Protein AF-A0A916GVU9-F1 (afdb_monomer)

Sequence (182 aa):
MFVPAIALGLLVVFGIGCALTFGVVSKIESKLEQKKRKLGLIPSVDQTSLDVTTISIAGGTVAVVLVLILLFAVPRGSGVFIWYILIGIGILLGIFSWFPFDSGNSPTETKSTQTTTAPSLSAPVQSKQTSREQLYQHLLTLTKHDKDLAERLIEYERKRKPNASEEELIKNAIERWELDNR

Secondary structure (DSSP, 8-state):
--HHHHHHHHHHHHHHHHHHHHHHHHHHHHHHHHHHHHS-----S--HHHHHHHHHHHHHHHHHHHHHHHHHHS---TTHHHHHHHHHHHHHHHHHTTS--------------------------HHHHHHHHHHHHHHHHHTTT-HHHHHHHHHHHHHH-TTS-HHHHHHHHHHHHHHHT-

Structure (mmCIF, N/CA/C/O backbone):
data_AF-A0A916GVU9-F1
#
_entry.id   AF-A0A916GVU9-F1
#
loop_
_atom_site.group_PDB
_atom_site.id
_atom_site.type_symbol
_atom_site.label_atom_id
_atom_site.label_alt_id
_atom_site.label_comp_id
_atom_site.label_asym_id
_atom_site.label_entity_id
_atom_site.label_seq_id
_atom_site.pdbx_PDB_ins_code
_atom_site.Cartn_x
_atom_site.Cartn_y
_atom_site.Cartn_z
_atom_site.occupancy
_atom_site.B_iso_or_equiv
_atom_site.auth_seq_id
_atom_site.auth_comp_id
_atom_site.auth_asym_id
_atom_site.auth_atom_id
_atom_site.pdbx_PDB_model_num
ATOM 1 N N . MET A 1 1 ? 27.360 -2.361 -37.134 1.00 53.84 1 MET A N 1
ATOM 2 C CA . MET A 1 1 ? 28.323 -1.843 -36.132 1.00 53.84 1 MET A CA 1
ATOM 3 C C . MET A 1 1 ? 27.780 -0.648 -35.318 1.00 53.84 1 MET A C 1
ATOM 5 O O . MET A 1 1 ? 28.566 0.129 -34.804 1.00 53.84 1 MET A O 1
ATOM 9 N N . PHE A 1 2 ? 26.457 -0.503 -35.126 1.00 54.12 2 PHE A N 1
ATOM 10 C CA . PHE A 1 2 ? 25.859 0.651 -34.412 1.00 54.12 2 PHE A CA 1
ATOM 11 C C . PHE A 1 2 ? 25.634 0.437 -32.903 1.00 54.12 2 PHE A C 1
ATOM 13 O O . PHE A 1 2 ? 25.361 1.384 -32.173 1.00 54.12 2 PHE A O 1
ATOM 20 N N . VAL A 1 3 ? 25.786 -0.800 -32.425 1.00 57.34 3 VAL A N 1
ATOM 21 C CA . VAL A 1 3 ? 25.544 -1.193 -31.028 1.00 57.34 3 VAL A CA 1
ATOM 22 C C . VAL A 1 3 ? 26.406 -0.430 -29.996 1.00 57.34 3 VAL A C 1
ATOM 24 O O . VAL A 1 3 ? 25.840 0.008 -28.995 1.00 57.34 3 VAL A O 1
ATOM 27 N N . PRO A 1 4 ? 27.720 -0.183 -30.201 1.00 69.75 4 PRO A N 1
ATOM 28 C CA . PRO A 1 4 ? 28.531 0.481 -29.172 1.00 69.75 4 PRO A CA 1
ATOM 29 C C . PRO A 1 4 ? 28.222 1.978 -29.013 1.00 69.75 4 PRO A C 1
ATOM 31 O O . PRO A 1 4 ? 28.313 2.510 -27.910 1.00 69.75 4 PRO A O 1
ATOM 34 N N . ALA A 1 5 ? 27.799 2.659 -30.084 1.00 66.94 5 ALA A N 1
ATOM 35 C CA . ALA A 1 5 ? 27.463 4.083 -30.029 1.00 66.94 5 ALA A CA 1
ATOM 36 C C . ALA A 1 5 ? 26.176 4.343 -29.227 1.00 66.94 5 ALA A C 1
ATOM 38 O O . ALA A 1 5 ? 26.089 5.312 -28.476 1.00 66.94 5 ALA A O 1
ATOM 39 N N . ILE A 1 6 ? 25.197 3.441 -29.341 1.00 64.62 6 ILE A N 1
ATOM 40 C CA . ILE A 1 6 ? 23.930 3.529 -28.605 1.00 64.62 6 ILE A CA 1
ATOM 41 C C . ILE A 1 6 ? 24.159 3.274 -27.109 1.00 64.62 6 ILE A C 1
ATOM 43 O O . ILE A 1 6 ? 23.622 4.000 -26.275 1.00 64.62 6 ILE A O 1
ATOM 47 N N . ALA A 1 7 ? 25.008 2.301 -26.760 1.00 66.75 7 ALA A N 1
ATOM 48 C CA . ALA A 1 7 ? 25.356 2.014 -25.367 1.00 66.75 7 ALA A CA 1
ATOM 49 C C . ALA A 1 7 ? 26.060 3.201 -24.682 1.00 66.75 7 ALA A C 1
ATOM 51 O O . ALA A 1 7 ? 25.729 3.542 -23.547 1.00 66.75 7 ALA A O 1
ATOM 52 N N . LEU A 1 8 ? 26.974 3.878 -25.387 1.00 72.62 8 LEU A N 1
ATOM 53 C CA . LEU A 1 8 ? 27.626 5.094 -24.889 1.00 72.62 8 LEU A CA 1
ATOM 54 C C . LEU A 1 8 ? 26.635 6.248 -24.704 1.00 72.62 8 LEU A C 1
ATOM 56 O O . LEU A 1 8 ? 26.686 6.935 -23.685 1.00 72.62 8 LEU A O 1
ATOM 60 N N . GLY A 1 9 ? 25.700 6.429 -25.642 1.00 72.12 9 GLY A N 1
ATOM 61 C CA . GLY A 1 9 ? 24.648 7.440 -25.522 1.00 72.12 9 GLY A CA 1
ATOM 62 C C . GLY A 1 9 ? 23.776 7.235 -24.279 1.00 72.12 9 GLY A C 1
ATOM 63 O O . GLY A 1 9 ? 23.544 8.180 -23.526 1.00 72.12 9 GLY A O 1
ATOM 64 N N . LEU A 1 10 ? 23.358 5.994 -24.012 1.00 71.81 10 LEU A N 1
ATOM 65 C CA . LEU A 1 10 ? 22.554 5.664 -22.831 1.00 71.81 10 LEU A CA 1
ATOM 66 C C . LEU A 1 10 ? 23.324 5.860 -21.520 1.00 71.81 10 LEU A C 1
ATOM 68 O O . LEU A 1 10 ? 22.752 6.362 -20.555 1.00 71.81 10 LEU A O 1
ATOM 72 N N . LEU A 1 11 ? 24.617 5.530 -21.487 1.00 76.00 11 LEU A N 1
ATOM 73 C CA . LEU A 1 11 ? 25.450 5.698 -20.294 1.00 76.00 11 LEU A CA 1
ATOM 74 C C . LEU A 1 11 ? 25.632 7.180 -19.934 1.00 76.00 11 LEU A C 1
ATOM 76 O O . LEU A 1 11 ? 25.561 7.541 -18.760 1.00 76.00 11 LEU A O 1
ATOM 80 N N . VAL A 1 12 ? 25.792 8.051 -20.935 1.00 80.56 12 VAL A N 1
ATOM 81 C CA . VAL A 1 12 ? 25.894 9.504 -20.725 1.00 80.56 12 VAL A CA 1
ATOM 82 C C . VAL A 1 12 ? 24.575 10.082 -20.211 1.00 80.56 12 VAL A C 1
ATOM 84 O O . VAL A 1 12 ? 24.578 10.841 -19.242 1.00 80.56 12 VAL A O 1
ATOM 87 N N . VAL A 1 13 ? 23.440 9.694 -20.801 1.00 75.38 13 VAL A N 1
ATOM 88 C CA . VAL A 1 13 ? 22.115 10.157 -20.351 1.00 75.38 13 VAL A CA 1
ATOM 89 C C . VAL A 1 13 ? 21.818 9.671 -18.931 1.00 75.38 13 VAL A C 1
ATOM 91 O O . VAL A 1 13 ? 21.348 10.452 -18.104 1.00 75.38 13 VAL A O 1
ATOM 94 N N . PHE A 1 14 ? 22.153 8.416 -18.620 1.00 79.06 14 PHE A N 1
ATOM 95 C CA . PHE A 1 14 ? 22.010 7.860 -17.277 1.00 79.06 14 PHE A CA 1
ATOM 96 C C . PHE A 1 14 ? 22.896 8.593 -16.263 1.00 79.06 14 PHE A C 1
ATOM 98 O O . PHE A 1 14 ? 22.416 8.997 -15.206 1.00 79.06 14 PHE A O 1
ATOM 105 N N . GLY A 1 15 ? 24.161 8.853 -16.606 1.00 81.25 15 GLY A N 1
ATOM 106 C CA . GLY A 1 15 ? 25.089 9.588 -15.745 1.00 81.25 15 GLY A CA 1
ATOM 107 C C . GLY A 1 15 ? 24.617 11.011 -15.436 1.00 81.25 15 GLY A C 1
ATOM 108 O O . GLY A 1 15 ? 24.629 11.424 -14.276 1.00 81.25 15 GLY A O 1
ATOM 109 N N . ILE A 1 16 ? 24.138 11.743 -16.447 1.00 80.69 16 ILE A N 1
ATOM 110 C CA . ILE A 1 16 ? 23.611 13.106 -16.272 1.00 80.69 16 ILE A CA 1
ATOM 111 C C . ILE A 1 16 ? 22.319 13.085 -15.445 1.00 80.69 16 ILE A C 1
ATOM 113 O O . ILE A 1 16 ? 22.167 13.898 -14.532 1.00 80.69 16 ILE A O 1
ATOM 117 N N . GLY A 1 17 ? 21.416 12.137 -15.716 1.00 74.12 17 GLY A N 1
ATOM 118 C CA . GLY A 1 17 ? 20.181 11.959 -14.952 1.00 74.12 17 GLY A CA 1
ATOM 119 C C . GLY A 1 17 ? 20.457 11.697 -13.471 1.00 74.12 17 GLY A C 1
ATOM 120 O O . GLY A 1 17 ? 19.946 12.420 -12.614 1.00 74.12 17 GLY A O 1
ATOM 121 N N . CYS A 1 18 ? 21.342 10.742 -13.171 1.00 73.88 18 CYS A N 1
ATOM 122 C CA . CYS A 1 18 ? 21.746 10.431 -11.803 1.00 73.88 18 CYS A CA 1
ATOM 123 C C . CYS A 1 18 ? 22.413 11.626 -11.108 1.00 73.88 18 CYS A C 1
ATOM 125 O O . CYS A 1 18 ? 22.070 11.930 -9.964 1.00 73.88 18 CYS A O 1
ATOM 127 N N . ALA A 1 19 ? 23.312 12.344 -11.788 1.00 77.12 19 ALA A N 1
ATOM 128 C CA . ALA A 1 19 ? 23.994 13.506 -11.219 1.00 77.12 19 ALA A CA 1
ATOM 129 C C . ALA A 1 19 ? 23.019 14.641 -10.859 1.00 77.12 19 ALA A C 1
ATOM 131 O O . ALA A 1 19 ? 23.136 15.241 -9.788 1.00 77.12 19 ALA A O 1
ATOM 132 N N . LEU A 1 20 ? 22.022 14.903 -11.711 1.00 75.19 20 LEU A N 1
ATOM 133 C CA . LEU A 1 20 ? 20.992 15.908 -11.443 1.00 75.19 20 LEU A CA 1
ATOM 134 C C . LEU A 1 20 ? 20.105 15.503 -10.262 1.00 75.19 20 LEU A C 1
ATOM 136 O O . LEU A 1 20 ? 19.871 16.323 -9.372 1.00 75.19 20 LEU A O 1
ATOM 140 N N . THR A 1 21 ? 19.671 14.240 -10.198 1.00 71.56 21 THR A N 1
ATOM 141 C CA . THR A 1 21 ? 18.876 13.754 -9.060 1.00 71.56 21 THR A CA 1
ATOM 142 C C . THR A 1 21 ? 19.662 13.819 -7.753 1.00 71.56 21 THR A C 1
ATOM 144 O O . THR A 1 21 ? 19.136 14.287 -6.745 1.00 71.56 21 THR A O 1
ATOM 147 N N . PHE A 1 22 ? 20.946 13.452 -7.775 1.00 74.06 22 PHE A N 1
ATOM 148 C CA . PHE A 1 22 ? 21.797 13.470 -6.588 1.00 74.06 22 PHE A CA 1
ATOM 149 C C . PHE A 1 22 ? 22.078 14.903 -6.111 1.00 74.06 22 PHE A C 1
ATOM 151 O O . PHE A 1 22 ? 22.030 15.185 -4.914 1.00 74.06 22 PHE A O 1
ATOM 158 N N . GLY A 1 23 ? 22.288 15.841 -7.042 1.00 76.12 23 GLY A N 1
ATOM 159 C CA . GLY A 1 23 ? 22.478 17.258 -6.727 1.00 76.12 23 GLY A CA 1
ATOM 160 C C . GLY A 1 23 ? 21.245 17.911 -6.094 1.00 76.12 23 GLY A C 1
ATOM 161 O O . GLY A 1 23 ? 21.380 18.705 -5.161 1.00 76.12 23 GLY A O 1
ATOM 162 N N . VAL A 1 24 ? 20.040 17.560 -6.555 1.00 73.56 24 VAL A N 1
ATOM 163 C CA . VAL A 1 24 ? 18.783 18.063 -5.975 1.00 73.56 24 VAL A CA 1
ATOM 164 C C . VAL A 1 24 ? 18.559 17.490 -4.575 1.00 73.56 24 VAL A C 1
ATOM 166 O O . VAL A 1 24 ? 18.297 18.259 -3.650 1.00 73.56 24 VAL A O 1
ATOM 169 N N . VAL A 1 25 ? 18.738 16.177 -4.395 1.00 72.62 25 VAL A N 1
ATOM 170 C CA . VAL A 1 25 ? 18.586 15.507 -3.091 1.00 72.62 25 VAL A CA 1
ATOM 171 C C . VAL A 1 25 ? 19.564 16.081 -2.064 1.00 72.62 25 VAL A C 1
ATOM 173 O O . VAL A 1 25 ? 19.146 16.514 -0.990 1.00 72.62 25 VAL A O 1
ATOM 176 N N . SER A 1 26 ? 20.842 16.222 -2.428 1.00 71.62 26 SER A N 1
ATOM 177 C CA . SER A 1 26 ? 21.867 16.765 -1.528 1.00 71.62 26 SER A CA 1
ATOM 178 C C . SER A 1 26 ? 21.596 18.232 -1.139 1.00 71.62 26 SER A C 1
ATOM 180 O O . SER A 1 26 ? 21.833 18.667 -0.006 1.00 71.62 26 SER A O 1
ATOM 182 N N . LYS A 1 27 ? 21.002 19.018 -2.048 1.00 72.38 27 LYS A N 1
ATOM 183 C CA . LYS A 1 27 ? 20.617 20.408 -1.765 1.00 72.38 27 LYS A CA 1
ATOM 184 C C . LYS A 1 27 ? 19.395 20.519 -0.847 1.00 72.38 27 LYS A C 1
ATOM 186 O O . LYS A 1 27 ? 19.300 21.490 -0.097 1.00 72.38 27 LYS A O 1
ATOM 191 N N . ILE A 1 28 ? 18.479 19.553 -0.881 1.00 69.88 28 ILE A N 1
ATOM 192 C CA . ILE A 1 28 ? 17.319 19.504 0.021 1.00 69.88 28 ILE A CA 1
ATOM 193 C C . ILE A 1 28 ? 17.768 19.100 1.429 1.00 69.88 28 ILE A C 1
ATOM 195 O O . ILE A 1 28 ? 17.399 19.760 2.403 1.00 69.88 28 ILE A O 1
ATOM 199 N N . GLU A 1 29 ? 18.641 18.098 1.527 1.00 68.00 29 GLU A N 1
ATOM 200 C CA . GLU A 1 29 ? 19.170 17.589 2.795 1.00 68.00 29 GLU A CA 1
ATOM 201 C C . GLU A 1 29 ? 19.929 18.675 3.577 1.00 68.00 29 GLU A C 1
ATOM 203 O O . GLU A 1 29 ? 19.677 18.898 4.764 1.00 68.00 29 GLU A O 1
ATOM 208 N N . SER A 1 30 ? 20.755 19.474 2.890 1.00 69.88 30 SER A N 1
ATOM 209 C CA . SER A 1 30 ? 21.467 20.597 3.522 1.00 69.88 30 SER A CA 1
ATOM 210 C C . SER A 1 30 ? 20.540 21.699 4.060 1.00 69.88 30 SER A C 1
ATOM 212 O O . SER A 1 30 ? 20.831 22.309 5.096 1.00 69.88 30 SER A O 1
ATOM 214 N N . LYS A 1 31 ? 19.398 21.951 3.405 1.00 67.38 31 LYS A N 1
ATOM 215 C CA . LYS A 1 31 ? 18.402 22.921 3.888 1.00 67.38 31 LYS A CA 1
ATOM 216 C C . LYS A 1 31 ? 17.602 22.393 5.073 1.00 67.38 31 LYS A C 1
ATOM 218 O O . LYS A 1 31 ? 17.243 23.180 5.952 1.00 67.38 31 LYS A O 1
ATOM 223 N N . LEU A 1 32 ? 17.344 21.089 5.109 1.00 62.94 32 LEU A N 1
ATOM 224 C CA . LEU A 1 32 ? 16.642 20.438 6.208 1.00 62.94 32 LEU A CA 1
ATOM 225 C C . LEU A 1 32 ? 17.483 20.484 7.494 1.00 62.94 32 LEU A C 1
ATOM 227 O O . LEU A 1 32 ? 16.989 20.897 8.543 1.00 62.94 32 LEU A O 1
ATOM 231 N N . GLU A 1 33 ? 18.780 20.188 7.385 1.00 64.81 33 GLU A N 1
ATOM 232 C CA . GLU A 1 33 ? 19.728 20.225 8.504 1.00 64.81 33 GLU A CA 1
ATOM 233 C C . GLU A 1 33 ? 19.933 21.641 9.066 1.00 64.81 33 GLU A C 1
ATOM 235 O O . GLU A 1 33 ? 19.962 21.840 10.284 1.00 64.81 33 GLU A O 1
ATOM 240 N N . GLN A 1 34 ? 19.988 22.667 8.210 1.00 66.94 34 GLN A N 1
ATOM 241 C CA . GLN A 1 34 ? 20.038 24.057 8.681 1.00 66.94 34 GLN A CA 1
ATOM 242 C C . GLN A 1 34 ? 18.755 24.485 9.402 1.00 66.94 34 GLN A C 1
ATOM 244 O O . GLN A 1 34 ? 18.817 25.228 10.386 1.00 66.94 34 GLN A O 1
ATOM 249 N N . LYS A 1 35 ? 17.591 24.019 8.936 1.00 58.91 35 LYS A N 1
ATOM 250 C CA . LYS A 1 35 ? 16.298 24.339 9.553 1.00 58.91 35 LYS A CA 1
ATOM 251 C C . LYS A 1 35 ? 16.138 23.634 10.906 1.00 58.91 35 LYS A C 1
ATOM 253 O O . LYS A 1 35 ? 15.693 24.271 11.857 1.00 58.91 35 LYS A O 1
ATOM 258 N N . LYS A 1 36 ? 16.608 22.386 11.013 1.00 57.00 36 LYS A N 1
ATOM 259 C CA . LYS A 1 36 ? 16.642 21.576 12.243 1.00 57.00 36 LYS A CA 1
ATOM 260 C C . LYS A 1 36 ? 17.586 22.140 13.313 1.00 57.00 36 LYS A C 1
ATOM 262 O O . LYS A 1 36 ? 17.285 22.058 14.495 1.00 57.00 36 LYS A O 1
ATOM 267 N N . ARG A 1 37 ? 18.704 22.765 12.920 1.00 59.25 37 ARG A N 1
ATOM 268 C CA . ARG A 1 37 ? 19.608 23.452 13.868 1.00 59.25 37 ARG A CA 1
ATOM 269 C C . ARG A 1 37 ? 19.080 24.807 14.342 1.00 59.25 37 ARG A C 1
ATOM 271 O O . ARG A 1 37 ? 19.376 25.201 15.464 1.00 59.25 37 ARG A O 1
ATOM 278 N N . LYS A 1 38 ? 18.327 25.531 13.503 1.00 59.81 38 LYS A N 1
ATOM 279 C CA . LYS A 1 38 ? 17.749 26.841 13.864 1.00 59.81 38 LYS A CA 1
ATOM 280 C C . LYS A 1 38 ? 16.481 26.737 14.712 1.00 59.81 38 LYS A C 1
ATOM 282 O O . LYS A 1 38 ? 16.234 27.626 15.519 1.00 59.81 38 LYS A O 1
ATOM 287 N N . LEU A 1 39 ? 15.689 25.684 14.537 1.00 57.44 39 LEU A N 1
ATOM 288 C CA . LEU A 1 39 ? 14.532 25.376 15.374 1.00 57.44 39 LEU A CA 1
ATOM 289 C C . LEU A 1 39 ? 14.904 24.181 16.248 1.00 57.44 39 LEU A C 1
ATOM 291 O O . LEU A 1 39 ? 14.742 23.043 15.820 1.00 57.44 39 LEU A O 1
ATOM 295 N N . GLY A 1 40 ? 15.412 24.435 17.456 1.00 60.19 40 GLY A N 1
ATOM 296 C CA . GLY A 1 40 ? 15.618 23.412 18.488 1.00 60.19 40 GLY A CA 1
ATOM 297 C C . GLY A 1 40 ? 14.290 22.836 18.987 1.00 60.19 40 GLY A C 1
ATOM 298 O O . GLY A 1 40 ? 13.943 22.998 20.151 1.00 60.19 40 GLY A O 1
ATOM 299 N N . LEU A 1 41 ? 13.518 22.225 18.092 1.00 53.38 41 LEU A N 1
ATOM 300 C CA . LEU A 1 41 ? 12.159 21.777 18.326 1.00 53.38 41 LEU A CA 1
ATOM 301 C C . LEU A 1 41 ? 11.994 20.355 17.789 1.00 53.38 41 LEU A C 1
ATOM 303 O O . LEU A 1 41 ? 12.210 20.071 16.611 1.00 53.38 41 LEU A O 1
ATOM 307 N N . ILE A 1 42 ? 11.629 19.475 18.714 1.00 55.38 42 ILE A N 1
ATOM 308 C CA . ILE A 1 42 ? 11.229 18.083 18.520 1.00 55.38 42 ILE A CA 1
ATOM 309 C C . ILE A 1 42 ? 10.191 18.030 17.381 1.00 55.38 42 ILE A C 1
ATOM 311 O O . ILE A 1 42 ? 9.152 18.682 17.501 1.00 55.38 42 ILE A O 1
ATOM 315 N N . PRO A 1 43 ? 10.431 17.310 16.269 1.00 50.12 43 PRO A N 1
ATOM 316 C CA . PRO A 1 43 ? 9.484 17.289 15.168 1.00 50.12 43 PRO A CA 1
ATOM 317 C C . PRO A 1 43 ? 8.389 16.263 15.466 1.00 50.12 43 PRO A C 1
ATOM 319 O O . PRO A 1 43 ? 8.521 15.083 15.162 1.00 50.12 43 PRO A O 1
ATOM 322 N N . SER A 1 44 ? 7.288 16.723 16.053 1.00 49.16 44 SER A N 1
ATOM 323 C CA . SER A 1 44 ? 5.985 16.069 15.939 1.00 49.16 44 SER A CA 1
ATOM 324 C C . SER A 1 44 ? 5.145 16.848 14.926 1.00 49.16 44 SER A C 1
ATOM 326 O O . SER A 1 44 ? 4.211 17.556 15.296 1.00 49.16 44 SER A O 1
ATOM 328 N N . VAL A 1 45 ? 5.526 16.804 13.650 1.00 48.09 45 VAL A N 1
ATOM 329 C CA . VAL A 1 45 ? 4.680 17.294 12.557 1.00 48.09 45 VAL A CA 1
ATOM 330 C C . VAL A 1 45 ? 4.775 16.307 11.403 1.00 48.09 45 VAL A C 1
ATOM 332 O O . VAL A 1 45 ? 5.845 16.038 10.867 1.00 48.09 45 VAL A O 1
ATOM 335 N N . ASP A 1 46 ? 3.606 15.774 11.088 1.00 47.50 46 ASP A N 1
ATOM 336 C CA . ASP A 1 46 ? 3.219 14.860 10.024 1.00 47.50 46 ASP A CA 1
ATOM 337 C C . ASP A 1 46 ? 3.695 15.344 8.631 1.00 47.50 46 ASP A C 1
ATOM 339 O O . ASP A 1 46 ? 2.988 16.046 7.911 1.00 47.50 46 ASP A O 1
ATOM 343 N N . GLN A 1 47 ? 4.955 15.054 8.282 1.00 48.66 47 GLN A N 1
ATOM 344 C CA . GLN A 1 47 ? 5.618 15.467 7.029 1.00 48.66 47 GLN A CA 1
ATOM 345 C C . GLN A 1 47 ? 5.696 14.351 5.973 1.00 48.66 47 GLN A C 1
ATOM 347 O O . GLN A 1 47 ? 6.132 14.589 4.850 1.00 48.66 47 GLN A O 1
ATOM 352 N N . THR A 1 48 ? 5.244 13.138 6.288 1.00 50.31 48 THR A N 1
ATOM 353 C CA . THR A 1 48 ? 5.365 11.971 5.400 1.00 50.31 48 THR A CA 1
ATOM 354 C C . THR A 1 48 ? 4.359 11.967 4.244 1.00 50.31 48 THR A C 1
ATOM 356 O O . THR A 1 48 ? 4.625 11.344 3.221 1.00 50.31 48 THR A O 1
ATOM 359 N N . SER A 1 49 ? 3.232 12.682 4.336 1.00 42.81 49 SER A N 1
ATOM 360 C CA . SER A 1 49 ? 2.185 12.661 3.295 1.00 42.81 49 SER A CA 1
ATOM 361 C C . SER A 1 49 ? 2.439 13.619 2.119 1.00 42.81 49 SER A C 1
ATOM 363 O O . SER A 1 49 ? 2.063 13.332 0.977 1.00 42.81 49 SER A O 1
ATOM 365 N N . LEU A 1 50 ? 3.116 14.743 2.372 1.00 49.09 50 LEU A N 1
ATOM 366 C CA . LEU A 1 50 ? 3.335 15.809 1.384 1.00 49.09 50 LEU A CA 1
ATOM 367 C C . LEU A 1 50 ? 4.597 15.574 0.535 1.00 49.09 50 LEU A C 1
ATOM 369 O O . LEU A 1 50 ? 4.630 15.929 -0.646 1.00 49.09 50 LEU A O 1
ATOM 373 N N . ASP A 1 51 ? 5.600 14.896 1.099 1.00 48.66 51 ASP A N 1
ATOM 374 C CA . ASP A 1 51 ? 6.818 14.537 0.368 1.00 48.66 51 ASP A CA 1
ATOM 375 C C . ASP A 1 51 ? 6.584 13.362 -0.592 1.00 48.66 51 ASP A C 1
ATOM 377 O O . ASP A 1 51 ? 7.035 13.416 -1.733 1.00 48.66 51 ASP A O 1
ATOM 381 N N . VAL A 1 52 ? 5.809 12.338 -0.215 1.00 49.38 52 VAL A N 1
ATOM 382 C CA . VAL A 1 52 ? 5.584 11.161 -1.081 1.00 49.38 52 VAL A CA 1
ATOM 383 C C . VAL A 1 52 ? 4.792 11.523 -2.342 1.00 49.38 52 VAL A C 1
ATOM 385 O O . VAL A 1 52 ? 5.128 11.070 -3.436 1.00 49.38 52 VAL A O 1
ATOM 388 N N . THR A 1 53 ? 3.782 12.387 -2.226 1.00 51.62 53 THR A N 1
ATOM 389 C CA . THR A 1 53 ? 2.983 12.847 -3.375 1.00 51.62 53 THR A CA 1
ATOM 390 C C . THR A 1 53 ? 3.778 13.777 -4.290 1.00 51.62 53 THR A C 1
ATOM 392 O O . THR A 1 53 ? 3.750 13.604 -5.508 1.00 51.62 53 THR A O 1
ATOM 395 N N . THR A 1 54 ? 4.564 14.701 -3.734 1.00 52.03 54 THR A N 1
ATOM 396 C CA . THR A 1 54 ? 5.416 15.607 -4.524 1.00 52.03 54 THR A CA 1
ATOM 397 C C . THR A 1 54 ? 6.550 14.854 -5.226 1.00 52.03 54 THR A C 1
ATOM 399 O O . THR A 1 54 ? 6.812 15.099 -6.403 1.00 52.03 54 THR A O 1
ATOM 402 N N . ILE A 1 55 ? 7.180 13.886 -4.550 1.00 54.75 55 ILE A N 1
ATOM 403 C CA . ILE A 1 55 ? 8.210 13.010 -5.128 1.00 54.75 55 ILE A CA 1
ATOM 404 C C . ILE A 1 55 ? 7.605 12.098 -6.208 1.00 54.75 55 ILE A C 1
ATOM 406 O O . ILE A 1 55 ? 8.232 11.892 -7.246 1.00 54.75 55 ILE A O 1
ATOM 410 N N . SER A 1 56 ? 6.374 11.608 -6.025 1.00 53.94 56 SER A N 1
ATOM 411 C CA . SER A 1 56 ? 5.671 10.786 -7.021 1.00 53.94 56 SER A CA 1
ATOM 412 C C . SER A 1 56 ? 5.298 11.582 -8.281 1.00 53.94 56 SER A C 1
ATOM 414 O O . SER A 1 56 ? 5.564 11.136 -9.399 1.00 53.94 56 SER A O 1
ATOM 416 N N . ILE A 1 57 ? 4.780 12.805 -8.121 1.00 57.91 57 ILE A N 1
ATOM 417 C CA . ILE A 1 57 ? 4.428 13.693 -9.241 1.00 57.91 57 ILE A CA 1
ATOM 418 C C . ILE A 1 57 ? 5.689 14.154 -9.992 1.00 57.91 57 ILE A C 1
ATOM 420 O O . ILE A 1 57 ? 5.699 14.173 -11.227 1.00 57.91 57 ILE A O 1
ATOM 424 N N . ALA A 1 58 ? 6.771 14.467 -9.268 1.00 54.16 58 ALA A N 1
ATOM 425 C CA . ALA A 1 58 ? 8.056 14.845 -9.855 1.00 54.16 58 ALA A CA 1
ATOM 426 C C . ALA A 1 58 ? 8.743 13.665 -10.572 1.00 54.16 58 ALA A C 1
ATOM 428 O O . ALA A 1 58 ? 9.291 13.838 -11.659 1.00 54.16 58 ALA A O 1
ATOM 429 N N . GLY A 1 59 ? 8.671 12.452 -10.015 1.00 59.03 59 GLY A N 1
ATOM 430 C CA . GLY A 1 59 ? 9.201 11.245 -10.653 1.00 59.03 59 GLY A CA 1
ATOM 431 C C . GLY A 1 59 ? 8.441 10.874 -11.929 1.00 59.03 59 GLY A C 1
ATOM 432 O O . GLY A 1 59 ? 9.056 10.580 -12.956 1.00 59.03 59 GLY A O 1
ATOM 433 N N . GLY A 1 60 ? 7.107 10.966 -11.897 1.00 63.91 60 GLY A N 1
ATOM 434 C CA . GLY A 1 60 ? 6.253 10.684 -13.052 1.00 63.91 60 GLY A CA 1
ATOM 435 C C . GLY A 1 60 ? 6.485 11.645 -14.220 1.00 63.91 60 GLY A C 1
ATOM 436 O O . GLY A 1 60 ? 6.596 11.210 -15.365 1.00 63.91 60 GLY A O 1
ATOM 437 N N . THR A 1 61 ? 6.639 12.945 -13.950 1.00 62.34 61 THR A N 1
ATOM 438 C CA . THR A 1 61 ? 6.903 13.935 -15.011 1.00 62.34 61 THR A CA 1
ATOM 439 C C . THR A 1 61 ? 8.273 13.746 -15.655 1.00 62.34 61 THR A C 1
ATOM 441 O O . THR A 1 61 ? 8.374 13.806 -16.881 1.00 62.34 61 THR A O 1
ATOM 444 N N . VAL A 1 62 ? 9.314 13.442 -14.874 1.00 70.81 62 VAL A N 1
ATOM 445 C CA . VAL A 1 62 ? 10.650 13.152 -15.423 1.00 70.81 62 VAL A CA 1
ATOM 446 C C . VAL A 1 62 ? 10.623 11.889 -16.290 1.00 70.81 62 VAL A C 1
ATOM 448 O O . VAL A 1 62 ? 11.188 11.899 -17.383 1.00 70.81 62 VAL A O 1
ATOM 451 N N . ALA A 1 63 ? 9.913 10.837 -15.869 1.00 68.06 63 ALA A N 1
ATOM 452 C CA . ALA A 1 63 ? 9.769 9.612 -16.657 1.00 68.06 63 ALA A CA 1
ATOM 453 C C . ALA A 1 63 ? 9.034 9.855 -17.989 1.00 68.06 63 ALA A C 1
ATOM 455 O O . ALA A 1 63 ? 9.496 9.398 -19.034 1.00 68.06 63 ALA A O 1
ATOM 456 N N . VAL A 1 64 ? 7.941 10.628 -17.983 1.00 73.38 64 VAL A N 1
ATOM 457 C CA . VAL A 1 64 ? 7.18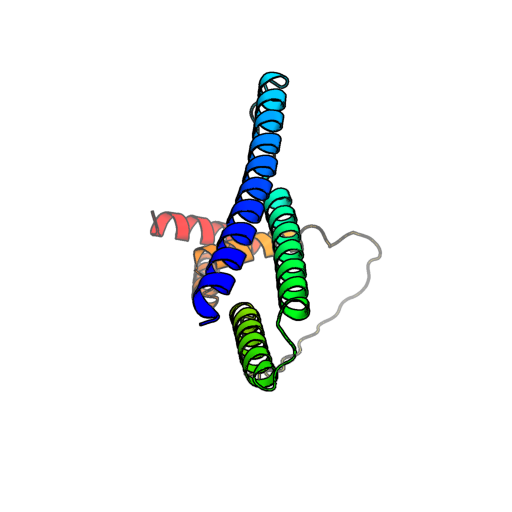0 10.960 -19.203 1.00 73.38 64 VAL A CA 1
ATOM 458 C C . VAL A 1 64 ? 8.018 11.790 -20.177 1.00 73.38 64 VAL A C 1
ATOM 460 O O . VAL A 1 64 ? 8.048 11.494 -21.372 1.00 73.38 64 VAL A O 1
ATOM 463 N N . VAL A 1 65 ? 8.744 12.796 -19.680 1.00 74.31 65 VAL A N 1
ATOM 464 C CA . VAL A 1 65 ? 9.629 13.623 -20.514 1.00 74.31 65 VAL A CA 1
ATOM 465 C C . VAL A 1 65 ? 10.759 12.780 -21.112 1.00 74.31 65 VAL A C 1
ATOM 467 O O . VAL A 1 65 ? 11.082 12.932 -22.289 1.00 74.31 65 VAL A O 1
ATOM 470 N N . LEU A 1 66 ? 11.316 11.838 -20.349 1.00 73.19 66 LEU A N 1
ATOM 471 C CA . LEU A 1 66 ? 12.382 10.952 -20.815 1.00 73.19 66 LEU A CA 1
ATOM 472 C C . LEU A 1 66 ? 11.884 9.960 -21.880 1.00 73.19 66 LEU A C 1
ATOM 474 O O . LEU A 1 66 ? 12.571 9.743 -22.879 1.00 73.19 66 LEU A O 1
ATOM 478 N N . VAL A 1 67 ? 10.661 9.438 -21.736 1.00 71.94 67 VAL A N 1
ATOM 479 C CA . VAL A 1 67 ? 10.003 8.617 -22.767 1.00 71.94 67 VAL A CA 1
ATOM 480 C C . VAL A 1 67 ? 9.767 9.425 -24.044 1.00 71.94 67 VAL A C 1
ATOM 482 O O . VAL A 1 67 ? 10.060 8.926 -25.127 1.00 71.94 67 VAL A O 1
ATOM 485 N N . LEU A 1 68 ? 9.315 10.680 -23.944 1.00 70.00 68 LEU A N 1
ATOM 486 C CA . LEU A 1 68 ? 9.097 11.550 -25.107 1.00 70.00 68 LEU A CA 1
ATOM 487 C C . LEU A 1 68 ? 10.399 11.905 -25.838 1.00 70.00 68 LEU A C 1
ATOM 489 O O . LEU A 1 68 ? 10.431 11.911 -27.069 1.00 70.00 68 LEU A O 1
ATOM 493 N N . ILE A 1 69 ? 11.485 12.157 -25.103 1.00 72.69 69 ILE A N 1
ATOM 494 C CA . ILE A 1 69 ? 12.806 12.415 -25.693 1.00 72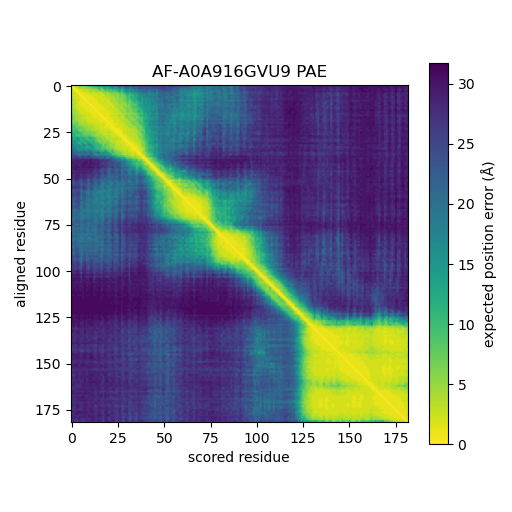.69 69 ILE A CA 1
ATOM 495 C C . ILE A 1 69 ? 13.325 11.162 -26.412 1.00 72.69 69 ILE A C 1
ATOM 497 O O . ILE A 1 69 ? 13.820 11.269 -27.534 1.00 72.69 69 ILE A O 1
ATOM 501 N N . LEU A 1 70 ? 13.156 9.972 -25.823 1.00 63.75 70 LEU A N 1
ATOM 502 C CA . LEU A 1 70 ? 13.491 8.703 -26.481 1.00 63.75 70 LEU A CA 1
ATOM 503 C C . LEU A 1 70 ? 12.630 8.462 -27.731 1.00 63.75 70 LEU A C 1
ATOM 505 O O . LEU A 1 70 ? 13.145 7.982 -28.737 1.00 63.75 70 LEU A O 1
ATOM 509 N N . LEU A 1 71 ? 11.358 8.866 -27.709 1.00 62.50 71 LEU A N 1
ATOM 510 C CA . LEU A 1 71 ? 10.446 8.817 -28.858 1.00 62.50 71 LEU A CA 1
ATOM 511 C C . LEU A 1 71 ? 10.965 9.672 -30.029 1.00 62.50 71 LEU A C 1
ATOM 513 O O . LEU A 1 71 ? 10.854 9.282 -31.190 1.00 62.50 71 LEU A O 1
ATOM 517 N N . PHE A 1 72 ? 11.572 10.824 -29.731 1.00 60.16 72 PHE A N 1
ATOM 518 C CA . PHE A 1 72 ? 12.059 11.765 -30.743 1.00 60.16 72 PHE A CA 1
ATOM 519 C C . PHE A 1 72 ? 13.501 11.496 -31.210 1.00 60.16 72 PHE A C 1
ATOM 521 O O . PHE A 1 72 ? 13.868 11.892 -32.317 1.00 60.16 72 PHE A O 1
ATOM 528 N N . ALA A 1 73 ? 14.316 10.821 -30.393 1.00 61.50 73 ALA A N 1
ATOM 529 C CA . ALA A 1 73 ? 15.727 10.544 -30.674 1.00 61.50 73 ALA A CA 1
ATOM 530 C C . ALA A 1 73 ? 15.978 9.247 -31.473 1.00 61.50 73 ALA A C 1
ATOM 532 O O . ALA A 1 73 ? 17.095 9.035 -31.951 1.00 61.50 73 ALA A O 1
ATOM 533 N N . VAL A 1 74 ? 14.978 8.370 -31.641 1.00 58.50 74 VAL A N 1
ATOM 534 C CA . VAL A 1 74 ? 15.151 7.108 -32.381 1.00 58.50 74 VAL A CA 1
ATOM 535 C C . VAL A 1 74 ? 15.104 7.354 -33.905 1.00 58.50 74 VAL A C 1
ATOM 537 O O . VAL A 1 74 ? 14.150 7.957 -34.406 1.00 58.50 74 VAL A O 1
ATOM 540 N N . PRO A 1 75 ? 16.105 6.885 -34.682 1.00 58.97 75 PRO A N 1
ATOM 541 C CA . PRO A 1 75 ? 16.152 7.071 -36.131 1.00 58.97 75 PRO A CA 1
ATOM 542 C C . PRO A 1 75 ? 14.943 6.433 -36.822 1.00 58.97 75 PRO A C 1
ATOM 544 O O . PRO A 1 75 ? 14.627 5.269 -36.580 1.00 58.97 75 PRO A O 1
ATOM 547 N N . ARG A 1 76 ? 14.296 7.191 -37.718 1.00 56.28 76 ARG A N 1
ATOM 548 C CA . ARG A 1 76 ? 13.089 6.830 -38.490 1.00 56.28 76 ARG A CA 1
ATOM 549 C C . ARG A 1 76 ? 13.342 5.720 -39.531 1.00 56.28 76 ARG A C 1
ATOM 551 O O . ARG A 1 76 ? 13.219 5.950 -40.729 1.00 56.28 76 ARG A O 1
ATOM 558 N N . GLY A 1 77 ? 13.742 4.529 -39.092 1.00 65.94 77 GLY A N 1
ATOM 559 C CA . GLY A 1 77 ? 13.856 3.325 -39.923 1.00 65.94 77 GLY A CA 1
ATOM 560 C C . GLY A 1 77 ? 12.613 2.430 -39.844 1.00 65.94 77 GLY A C 1
ATOM 561 O O . GLY A 1 77 ? 11.802 2.543 -38.931 1.00 65.94 77 GLY A O 1
ATOM 562 N N . SER A 1 78 ? 12.466 1.483 -40.769 1.00 57.84 78 SER A N 1
ATOM 563 C CA . SER A 1 78 ? 11.314 0.564 -40.850 1.00 57.84 78 SER A CA 1
ATOM 564 C C . SER A 1 78 ? 11.126 -0.368 -39.634 1.00 57.84 78 SER A C 1
ATOM 566 O O . SER A 1 78 ? 10.060 -0.957 -39.484 1.00 57.84 78 SER A O 1
ATOM 568 N N . GLY A 1 79 ? 12.107 -0.467 -38.726 1.00 60.50 79 GLY A N 1
ATOM 569 C CA . GLY A 1 79 ? 12.003 -1.214 -37.459 1.00 60.50 79 GLY A CA 1
ATOM 570 C C . GLY A 1 79 ? 11.322 -0.459 -36.305 1.00 60.50 79 GLY A C 1
ATOM 571 O O . GLY A 1 79 ? 11.134 -1.017 -35.226 1.00 60.50 79 GLY A O 1
ATOM 572 N N . VAL A 1 80 ? 10.945 0.803 -36.519 1.00 64.94 80 VAL A N 1
ATOM 573 C CA . VAL A 1 80 ? 10.412 1.703 -35.483 1.00 64.94 80 VAL A CA 1
ATOM 574 C C . VAL A 1 80 ? 9.009 1.294 -35.008 1.00 64.94 80 VAL A C 1
ATOM 576 O O . VAL A 1 80 ? 8.686 1.449 -33.833 1.00 64.94 80 VAL A O 1
ATOM 579 N N . PHE A 1 81 ? 8.197 0.682 -35.876 1.00 64.25 81 PHE A N 1
ATOM 580 C CA . PHE A 1 81 ? 6.854 0.212 -35.512 1.00 64.25 81 PHE A CA 1
ATOM 581 C C . PHE A 1 81 ? 6.875 -0.906 -34.467 1.00 64.25 81 PHE A C 1
ATOM 583 O O . PHE A 1 81 ? 6.111 -0.860 -33.507 1.00 64.25 81 PHE A O 1
ATOM 590 N N . ILE A 1 82 ? 7.777 -1.879 -34.614 1.00 73.56 82 ILE A N 1
ATOM 591 C CA . ILE A 1 82 ? 7.914 -2.990 -33.659 1.00 73.56 82 ILE A CA 1
ATOM 592 C C . ILE A 1 82 ? 8.365 -2.456 -32.295 1.00 73.56 82 ILE A C 1
ATOM 594 O O . ILE A 1 82 ? 7.877 -2.899 -31.258 1.00 73.56 82 ILE A O 1
ATOM 598 N N . TRP A 1 83 ? 9.245 -1.453 -32.297 1.00 70.50 83 TRP A N 1
ATOM 599 C CA . TRP A 1 83 ? 9.720 -0.812 -31.074 1.00 70.50 83 TRP A CA 1
ATOM 600 C C . TRP A 1 83 ? 8.612 -0.025 -30.359 1.00 70.50 83 TRP A C 1
ATOM 602 O O . TRP A 1 83 ? 8.467 -0.151 -29.145 1.00 70.50 83 TRP A O 1
ATOM 612 N N . TYR A 1 84 ? 7.768 0.706 -31.095 1.00 73.81 84 TYR A N 1
ATOM 613 C CA . TYR A 1 84 ? 6.601 1.376 -30.511 1.00 73.81 84 TYR A CA 1
ATOM 614 C C . TYR A 1 84 ? 5.554 0.406 -29.977 1.00 73.81 84 TYR A C 1
ATOM 616 O O . TYR A 1 84 ? 4.969 0.680 -28.934 1.00 73.81 84 TYR A O 1
ATOM 624 N N . ILE A 1 85 ? 5.341 -0.733 -30.642 1.00 77.31 85 ILE A N 1
ATOM 625 C CA . ILE A 1 85 ? 4.442 -1.775 -30.136 1.00 77.31 85 ILE A CA 1
ATOM 626 C C . ILE A 1 85 ? 4.984 -2.334 -28.815 1.00 77.31 85 ILE A C 1
ATOM 628 O O . ILE A 1 85 ? 4.229 -2.458 -27.857 1.00 77.31 85 ILE A O 1
ATOM 632 N N . LEU A 1 86 ? 6.291 -2.594 -28.716 1.00 76.12 86 LEU A N 1
ATOM 633 C CA . LEU A 1 86 ? 6.912 -3.094 -27.485 1.00 76.12 86 LEU A CA 1
ATOM 634 C C . LEU A 1 86 ? 6.869 -2.076 -26.336 1.00 76.12 86 LEU A C 1
ATOM 636 O O . LEU A 1 86 ? 6.535 -2.452 -25.214 1.00 76.12 86 LEU A O 1
ATOM 640 N N . ILE A 1 87 ? 7.144 -0.793 -26.602 1.00 78.50 87 ILE A N 1
ATOM 641 C CA . ILE A 1 87 ? 6.991 0.271 -25.594 1.00 78.50 87 ILE A CA 1
ATOM 642 C C . ILE A 1 87 ? 5.526 0.413 -25.186 1.00 78.50 87 ILE A C 1
ATOM 644 O O . ILE A 1 87 ? 5.230 0.491 -23.998 1.00 78.50 87 ILE A O 1
ATOM 648 N N . GLY A 1 88 ? 4.614 0.431 -26.159 1.00 81.00 88 GLY A N 1
ATOM 649 C CA . GLY A 1 88 ? 3.180 0.522 -25.919 1.00 81.00 88 GLY A CA 1
ATOM 650 C C . GLY A 1 88 ? 2.702 -0.606 -25.015 1.00 81.00 88 GLY A C 1
ATOM 651 O O . GLY A 1 88 ? 2.040 -0.330 -24.024 1.00 81.00 88 GLY A O 1
ATOM 652 N N . ILE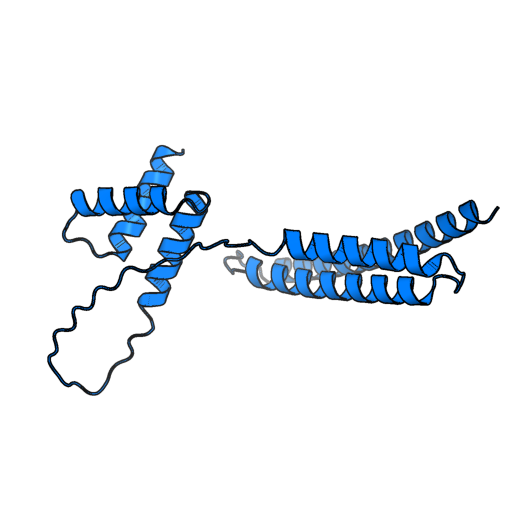 A 1 89 ? 3.121 -1.846 -25.285 1.00 81.19 89 ILE A N 1
ATOM 653 C CA . ILE A 1 89 ? 2.836 -3.015 -24.442 1.00 81.19 89 ILE A CA 1
ATOM 654 C C . ILE A 1 89 ? 3.457 -2.858 -23.050 1.00 81.19 89 ILE A C 1
ATOM 656 O O . ILE A 1 89 ? 2.783 -3.125 -22.063 1.00 81.19 89 ILE A O 1
ATOM 660 N N . GLY A 1 90 ? 4.705 -2.394 -22.944 1.00 76.62 90 GLY A N 1
ATOM 661 C CA . GLY A 1 90 ? 5.364 -2.169 -21.654 1.00 76.62 90 GLY A CA 1
ATOM 662 C C . GLY A 1 90 ? 4.654 -1.120 -20.792 1.00 76.62 90 GLY A C 1
ATOM 663 O O . GLY A 1 90 ? 4.458 -1.334 -19.598 1.00 76.62 90 GLY A O 1
ATOM 664 N N . ILE A 1 91 ? 4.204 -0.020 -21.401 1.00 80.00 91 ILE A N 1
ATOM 665 C CA . ILE A 1 91 ? 3.414 1.018 -20.729 1.00 80.00 91 ILE A CA 1
ATOM 666 C C . ILE A 1 91 ? 2.026 0.478 -20.371 1.00 80.00 91 ILE A C 1
ATOM 668 O O . ILE A 1 91 ? 1.573 0.693 -19.249 1.00 80.00 91 ILE A O 1
ATOM 672 N N . LEU A 1 92 ? 1.372 -0.259 -21.278 1.00 76.56 92 LEU A N 1
ATOM 673 C CA . LEU A 1 92 ? 0.065 -0.862 -21.016 1.00 76.56 92 LEU A CA 1
ATOM 674 C C . LEU A 1 92 ? 0.143 -1.815 -19.822 1.00 76.56 92 LEU A C 1
ATOM 676 O O . LEU A 1 92 ? -0.662 -1.694 -18.912 1.00 76.56 92 LEU A O 1
ATOM 680 N N . LEU A 1 93 ? 1.138 -2.707 -19.791 1.00 70.81 93 LEU A N 1
ATOM 681 C CA . LEU A 1 93 ? 1.360 -3.651 -18.694 1.00 70.81 93 LEU A CA 1
ATOM 682 C C . LEU A 1 93 ? 1.758 -2.942 -17.393 1.00 70.81 93 LEU A C 1
ATOM 684 O O . LEU 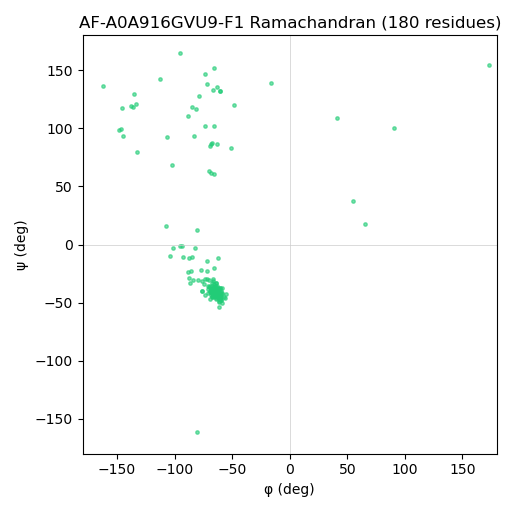A 1 93 ? 1.304 -3.343 -16.326 1.00 70.81 93 LEU A O 1
ATOM 688 N N . GLY A 1 94 ? 2.554 -1.873 -17.466 1.00 68.56 94 GLY A N 1
ATOM 689 C CA . GLY A 1 94 ? 2.919 -1.067 -16.300 1.00 68.56 94 GLY A CA 1
ATOM 690 C C . GLY A 1 94 ? 1.716 -0.361 -15.668 1.00 68.56 94 GLY A C 1
ATOM 691 O O . GLY A 1 94 ? 1.542 -0.417 -14.454 1.00 68.56 94 GLY A O 1
ATOM 692 N N . ILE A 1 95 ? 0.845 0.239 -16.488 1.00 69.94 95 ILE A N 1
ATOM 693 C CA . ILE A 1 95 ? -0.410 0.854 -16.024 1.00 69.94 95 ILE A CA 1
ATOM 694 C C . ILE A 1 95 ? -1.380 -0.226 -15.523 1.00 69.94 95 ILE A C 1
ATOM 696 O O . ILE A 1 95 ? -2.013 -0.047 -14.485 1.00 69.94 95 ILE A O 1
ATOM 700 N N . PHE A 1 96 ? -1.465 -1.367 -16.213 1.00 57.59 96 PHE A N 1
ATOM 701 C CA . PHE A 1 96 ? -2.334 -2.482 -15.830 1.00 57.59 96 PHE A CA 1
ATOM 702 C C . PHE A 1 96 ? -1.897 -3.137 -14.512 1.00 57.59 96 PHE A C 1
ATOM 704 O O . PHE A 1 96 ? -2.741 -3.591 -13.752 1.00 57.59 96 PHE A O 1
ATOM 711 N N . SER A 1 97 ? -0.601 -3.115 -14.182 1.00 60.06 97 SER A N 1
ATOM 712 C CA . SER A 1 97 ? -0.092 -3.580 -12.885 1.00 60.06 97 SER A CA 1
ATOM 713 C C . SER A 1 97 ? -0.428 -2.639 -11.719 1.00 60.06 97 SER A C 1
ATOM 715 O O . SER A 1 97 ? -0.264 -3.035 -10.566 1.00 60.06 97 SER A O 1
ATOM 717 N N . TRP A 1 98 ? -0.855 -1.405 -11.999 1.00 49.56 98 TRP A N 1
ATOM 718 C CA . TRP A 1 98 ? -1.247 -0.412 -10.993 1.00 49.56 98 TRP A CA 1
ATOM 719 C C . TRP A 1 98 ? -2.764 -0.236 -10.869 1.00 49.56 98 TRP A C 1
ATOM 721 O O . TRP A 1 98 ? -3.227 0.398 -9.923 1.00 49.56 98 TRP A O 1
ATOM 731 N N . PHE A 1 99 ? -3.547 -0.815 -11.782 1.00 47.66 99 PHE A N 1
ATOM 732 C CA . PHE A 1 99 ? -4.991 -0.924 -11.622 1.00 47.66 99 PHE A CA 1
ATOM 733 C C . PHE A 1 99 ? -5.312 -2.216 -10.860 1.00 47.66 99 PHE A C 1
ATOM 735 O O . PHE A 1 99 ? -5.150 -3.300 -11.424 1.00 47.66 99 PHE A O 1
ATOM 742 N N . PRO A 1 100 ? -5.797 -2.154 -9.606 1.00 45.41 100 PRO A N 1
ATOM 743 C CA . PRO A 1 100 ? -6.446 -3.307 -9.012 1.00 45.41 100 PRO A CA 1
ATOM 744 C C . PRO A 1 100 ? -7.721 -3.538 -9.826 1.00 45.41 100 PRO A C 1
ATOM 746 O O . PRO A 1 100 ? -8.694 -2.791 -9.719 1.00 45.41 100 PRO A O 1
ATOM 749 N N . PHE A 1 101 ? -7.682 -4.522 -10.721 1.00 40.53 101 PHE A N 1
ATOM 750 C CA . PHE A 1 101 ? -8.857 -5.001 -11.429 1.00 40.53 101 PHE A CA 1
ATOM 751 C C . PHE A 1 101 ? -9.764 -5.672 -10.395 1.00 40.53 101 PHE A C 1
ATOM 753 O O . PHE A 1 101 ? -9.660 -6.869 -10.131 1.00 40.53 101 PHE A O 1
ATOM 760 N N . ASP A 1 102 ? -10.618 -4.869 -9.763 1.00 43.06 102 ASP A N 1
ATOM 761 C CA . ASP A 1 102 ? -11.758 -5.350 -8.999 1.00 43.06 102 ASP A CA 1
ATOM 762 C C . ASP A 1 102 ? -12.752 -5.916 -10.020 1.00 43.06 102 ASP A C 1
ATOM 764 O O . ASP A 1 102 ? -13.629 -5.221 -10.539 1.00 43.06 102 ASP A O 1
ATOM 768 N N . SER A 1 103 ? -12.545 -7.183 -10.395 1.00 35.50 103 SER A N 1
ATOM 769 C CA . SER A 1 103 ? -13.506 -7.992 -11.149 1.00 35.50 103 SER A CA 1
ATOM 770 C C . SER A 1 103 ? -14.684 -8.312 -10.234 1.00 35.50 103 SER A C 1
ATOM 772 O O . SER A 1 103 ? -14.928 -9.465 -9.875 1.00 35.50 103 SER A O 1
ATOM 774 N N . GLY A 1 104 ? -15.386 -7.264 -9.809 1.00 41.41 104 GLY A N 1
ATOM 775 C CA . GLY A 1 104 ? -16.610 -7.335 -9.044 1.00 41.41 104 GLY A CA 1
ATOM 776 C C . GLY A 1 104 ? -17.699 -7.910 -9.927 1.00 41.41 104 GLY A C 1
ATOM 777 O O . GLY A 1 104 ? -18.461 -7.182 -10.563 1.00 41.41 104 GLY A O 1
ATOM 778 N N . ASN A 1 105 ? -17.775 -9.235 -9.958 1.00 39.94 105 ASN A N 1
ATOM 779 C CA . ASN A 1 105 ? -18.943 -9.956 -10.424 1.00 39.94 105 ASN A CA 1
ATOM 780 C C . ASN A 1 105 ? -20.096 -9.606 -9.471 1.00 39.94 105 ASN A C 1
ATOM 782 O O . ASN A 1 105 ? -20.337 -10.297 -8.486 1.00 39.94 105 ASN A O 1
ATOM 786 N N . SER A 1 106 ? -20.793 -8.505 -9.748 1.00 43.16 106 SER A N 1
ATOM 787 C CA . SER A 1 106 ? -22.134 -8.286 -9.218 1.00 43.16 106 SER A CA 1
ATOM 788 C C . SER A 1 106 ? -23.061 -9.317 -9.855 1.00 43.16 106 SER A C 1
ATOM 790 O O . SER A 1 106 ? -23.070 -9.472 -11.079 1.00 43.16 106 SER A O 1
ATOM 792 N N . PRO A 1 107 ? -23.887 -9.980 -9.042 1.00 48.72 107 PRO A N 1
ATOM 793 C CA . PRO A 1 107 ? -25.299 -9.678 -9.183 1.00 48.72 107 PRO A CA 1
ATOM 794 C C . PRO A 1 107 ? -25.988 -9.483 -7.827 1.00 48.72 107 PRO A C 1
ATOM 796 O O . PRO A 1 107 ? -25.902 -10.310 -6.930 1.00 48.72 107 PRO A O 1
ATOM 799 N N . THR A 1 108 ? -26.698 -8.356 -7.746 1.00 49.47 108 THR A N 1
ATOM 800 C CA . THR A 1 108 ? -28.026 -8.193 -7.134 1.00 49.47 108 THR A CA 1
ATOM 801 C C . THR A 1 108 ? -28.309 -8.926 -5.819 1.00 49.47 108 THR A C 1
ATOM 803 O O . THR A 1 108 ? -28.686 -10.093 -5.836 1.00 49.47 108 THR A O 1
ATOM 806 N N . GLU A 1 109 ? -28.403 -8.174 -4.719 1.00 38.75 109 GLU A N 1
ATOM 807 C CA . GLU A 1 109 ? -29.555 -8.366 -3.838 1.00 38.75 109 GLU A CA 1
ATOM 808 C C . GLU A 1 109 ? -30.159 -7.040 -3.379 1.00 38.75 109 GLU A C 1
ATOM 810 O O . GLU A 1 109 ? -29.552 -6.182 -2.742 1.00 38.75 109 GLU A O 1
ATOM 815 N N . THR A 1 110 ? -31.408 -6.903 -3.790 1.00 46.25 110 THR A N 1
ATOM 816 C CA . THR A 1 11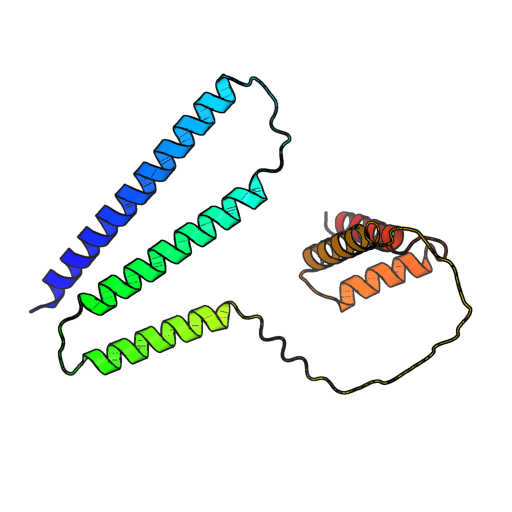0 ? -32.357 -5.850 -3.506 1.00 46.25 110 THR A CA 1
ATOM 817 C C . THR A 1 110 ? -32.979 -6.139 -2.144 1.00 46.25 110 THR A C 1
ATOM 819 O O . THR A 1 110 ? -33.713 -7.116 -2.013 1.00 46.25 110 THR A O 1
ATOM 822 N N . LYS A 1 111 ? -32.794 -5.280 -1.135 1.00 37.59 111 LYS A N 1
ATOM 823 C CA . LYS A 1 111 ? -33.785 -5.193 -0.051 1.00 37.59 111 LYS A CA 1
ATOM 824 C C . LYS A 1 111 ? -33.884 -3.795 0.544 1.00 37.59 111 LYS A C 1
ATOM 826 O O . LYS A 1 111 ? -33.104 -3.371 1.387 1.00 37.59 111 LYS A O 1
ATOM 831 N N . SER A 1 112 ? -34.903 -3.100 0.053 1.00 48.25 112 SER A N 1
ATOM 832 C CA . SER A 1 112 ? -35.498 -1.911 0.644 1.00 48.25 112 SER A CA 1
ATOM 833 C C . SER A 1 112 ? -36.058 -2.226 2.032 1.00 48.25 112 SER A C 1
ATOM 835 O O . SER A 1 112 ? -36.825 -3.178 2.157 1.00 48.25 112 SER A O 1
ATOM 837 N N . THR A 1 113 ? -35.746 -1.382 3.019 1.00 41.88 113 THR A N 1
ATOM 838 C CA . THR A 1 113 ? -36.694 -1.003 4.078 1.00 41.88 113 THR A CA 1
ATOM 839 C C . THR A 1 113 ? -36.441 0.457 4.456 1.00 41.88 113 THR A C 1
ATOM 841 O O . THR A 1 113 ? -35.603 0.774 5.296 1.00 41.88 113 THR A O 1
ATOM 844 N N . GLN A 1 114 ? -37.187 1.360 3.820 1.00 51.41 114 GLN A N 1
ATOM 845 C CA . GLN A 1 114 ? -37.529 2.662 4.389 1.00 51.41 114 GLN A CA 1
ATOM 846 C C . GLN A 1 114 ? -38.547 2.464 5.520 1.00 51.41 114 GLN A C 1
ATOM 848 O O . GLN A 1 114 ? -39.531 1.751 5.336 1.00 51.41 114 GLN A O 1
ATOM 853 N N . THR A 1 115 ? -38.392 3.169 6.643 1.00 38.88 115 THR A N 1
ATOM 854 C CA . THR A 1 115 ? -39.534 3.678 7.424 1.00 38.88 115 THR A CA 1
ATOM 855 C C . THR A 1 115 ? -39.165 5.019 8.076 1.00 38.88 115 THR A C 1
ATOM 857 O O . THR A 1 115 ? -38.456 5.098 9.071 1.00 38.88 115 THR A O 1
ATOM 860 N N . THR A 1 116 ? -39.641 6.059 7.396 1.00 48.66 116 THR A N 1
ATOM 861 C CA . THR A 1 116 ? -40.035 7.440 7.730 1.00 48.66 116 THR A CA 1
ATOM 862 C C . THR A 1 116 ? -40.274 7.821 9.202 1.00 48.66 116 THR A C 1
ATOM 864 O O . THR A 1 116 ? -41.020 7.124 9.876 1.00 48.66 116 THR A O 1
ATOM 867 N N . THR A 1 117 ? -39.811 9.013 9.637 1.00 41.97 117 THR A N 1
ATOM 868 C CA . THR A 1 117 ? -40.624 10.115 10.244 1.00 41.97 117 THR A CA 1
ATOM 869 C C . THR A 1 117 ? -39.842 11.458 10.203 1.00 41.97 117 THR A C 1
ATOM 871 O O . THR A 1 117 ? -38.640 11.477 10.440 1.00 41.97 117 THR A O 1
ATOM 874 N N . ALA A 1 118 ? -40.516 12.558 9.834 1.00 53.00 118 ALA A N 1
ATOM 875 C CA . ALA A 1 118 ? -40.016 13.914 9.501 1.00 53.00 118 ALA A CA 1
ATOM 876 C C . ALA A 1 118 ? -39.700 14.828 10.729 1.00 53.00 118 ALA A C 1
ATOM 878 O O . ALA A 1 118 ? -39.731 14.342 11.854 1.00 53.00 118 ALA A O 1
ATOM 879 N N . PRO A 1 119 ? -39.610 16.174 10.591 1.00 59.84 119 PRO A N 1
ATOM 880 C CA . PRO A 1 119 ? -38.599 17.023 9.947 1.00 59.84 119 PRO A CA 1
ATOM 881 C C . PRO A 1 119 ? -37.829 17.878 10.989 1.00 59.84 119 PRO A C 1
ATOM 883 O O . PRO A 1 119 ? -38.428 18.412 11.920 1.00 59.84 119 PRO A O 1
ATOM 886 N N . SER A 1 120 ? -36.521 18.101 10.824 1.00 41.09 12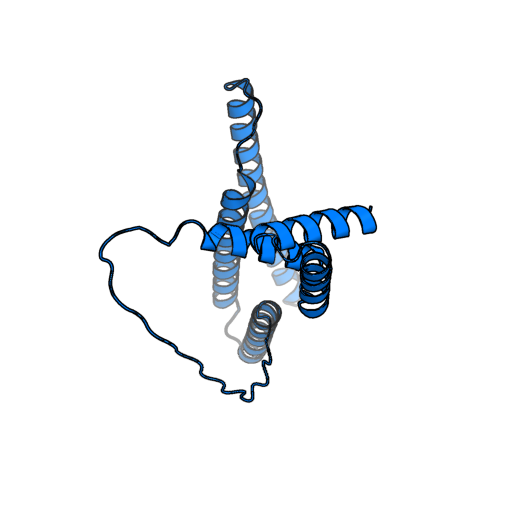0 SER A N 1
ATOM 887 C CA . SER A 1 120 ? -35.824 19.141 11.599 1.00 41.09 120 SER A CA 1
ATOM 888 C C . SER A 1 120 ? -34.717 19.800 10.786 1.00 41.09 120 SER A C 1
ATOM 890 O O . SER A 1 120 ? -33.772 19.161 10.326 1.00 41.09 120 SER A O 1
ATOM 892 N N . LEU A 1 121 ? -34.903 21.098 10.573 1.00 60.56 121 LEU A N 1
ATOM 893 C CA . LEU A 1 121 ? -33.925 22.031 10.043 1.00 60.56 121 LEU A CA 1
ATOM 894 C C . LEU A 1 121 ? -32.736 22.126 11.022 1.00 60.56 121 LEU A C 1
ATOM 896 O O . LEU A 1 121 ? -32.951 22.390 12.203 1.00 60.56 121 LEU A O 1
ATOM 900 N N . SER A 1 122 ? -31.509 22.106 10.482 1.00 49.66 122 SER A N 1
ATOM 901 C CA . SER A 1 122 ? -30.251 22.630 11.076 1.00 49.66 122 SER A CA 1
ATOM 902 C C . SER A 1 122 ? -29.393 21.676 11.943 1.00 49.66 122 SER A C 1
ATOM 904 O O . SER A 1 122 ? -29.662 21.540 13.129 1.00 49.66 122 SER A O 1
ATOM 906 N N . ALA A 1 123 ? -28.303 21.104 11.383 1.00 58.94 123 ALA A N 1
ATOM 907 C CA . ALA A 1 123 ? -26.978 20.881 12.032 1.00 58.94 123 ALA A CA 1
ATOM 908 C C . ALA A 1 123 ? -26.001 20.033 11.156 1.00 58.94 123 ALA A C 1
ATOM 910 O O . ALA A 1 123 ? -26.461 19.248 10.327 1.00 58.94 123 ALA A O 1
ATOM 911 N N . PRO A 1 124 ? -24.659 20.161 11.309 1.00 46.62 124 PRO A N 1
ATOM 912 C CA . PRO A 1 124 ? -23.654 19.594 10.399 1.00 46.62 124 PRO A CA 1
ATOM 913 C C . PRO A 1 124 ? -23.310 18.130 10.740 1.00 46.62 124 PRO A C 1
ATOM 915 O O . PRO A 1 124 ? -22.782 17.837 11.808 1.00 46.62 124 PRO A O 1
ATOM 918 N N . VAL A 1 125 ? -23.572 17.200 9.815 1.00 52.47 125 VAL A N 1
ATOM 919 C CA . VAL A 1 125 ? -23.440 15.735 10.026 1.00 52.47 125 VAL A CA 1
ATOM 920 C C . VAL A 1 125 ? -22.082 15.163 9.558 1.00 52.47 125 VAL A C 1
ATOM 922 O O . VAL A 1 125 ? -21.799 13.981 9.720 1.00 52.47 125 VAL A O 1
ATOM 925 N N . GLN A 1 126 ? -21.182 15.977 9.003 1.00 54.34 126 GLN A N 1
ATOM 926 C CA . GLN A 1 126 ? -20.038 15.463 8.230 1.00 54.34 126 GLN A CA 1
ATOM 927 C C . GLN A 1 126 ? -18.776 15.061 9.017 1.00 54.34 126 GLN A C 1
ATOM 929 O O . GLN A 1 126 ? -17.910 14.417 8.435 1.00 54.34 126 GLN A O 1
ATOM 934 N N . SER A 1 127 ? -18.638 15.372 10.310 1.00 57.47 127 SER A N 1
ATOM 935 C CA . SER A 1 127 ? -17.359 15.146 11.019 1.00 57.47 127 SER A CA 1
ATOM 936 C C . SER A 1 127 ? -17.165 13.741 11.598 1.00 57.47 127 SER A C 1
ATOM 938 O O . SER A 1 127 ? -16.032 13.328 11.819 1.00 57.47 127 SER A O 1
ATOM 940 N N . LYS A 1 128 ? -18.240 12.987 11.854 1.00 58.69 128 LYS A N 1
ATOM 941 C CA . LYS A 1 128 ? -18.139 11.682 12.533 1.00 58.69 128 LYS A CA 1
ATOM 942 C C . LYS A 1 128 ? -17.872 10.523 11.567 1.00 58.69 128 LYS A C 1
ATOM 944 O O . LYS A 1 128 ? -17.143 9.585 11.876 1.00 58.69 128 LYS A O 1
ATOM 949 N N . GLN A 1 129 ? -18.402 10.626 10.351 1.00 62.03 129 GLN A N 1
ATOM 950 C CA . GLN A 1 129 ? -18.275 9.580 9.339 1.00 62.03 129 GLN A CA 1
ATOM 951 C C . GLN A 1 129 ? -16.830 9.402 8.850 1.00 62.03 129 GLN A C 1
ATOM 953 O O . GLN A 1 129 ? -16.419 8.280 8.562 1.00 62.03 129 GLN A O 1
ATOM 958 N N . THR A 1 130 ? -16.033 10.475 8.836 1.00 73.44 130 THR A N 1
ATOM 959 C CA . THR A 1 130 ? -14.614 10.408 8.464 1.00 73.44 130 THR A CA 1
ATOM 960 C C . THR A 1 130 ? -13.797 9.595 9.462 1.00 73.44 130 THR A C 1
ATOM 962 O O . THR A 1 130 ? -12.946 8.815 9.050 1.00 73.44 130 THR A O 1
ATOM 965 N N . SER A 1 131 ? -14.075 9.725 10.764 1.00 84.19 131 SER A N 1
ATOM 966 C CA . SER A 1 131 ? -13.336 9.002 11.807 1.00 84.19 131 SER A CA 1
ATOM 967 C C . SER A 1 131 ? -13.618 7.501 11.779 1.00 84.19 131 SER A C 1
ATOM 969 O O . SER A 1 131 ? -12.690 6.706 11.909 1.00 84.19 131 SER A O 1
ATOM 971 N N . ARG A 1 132 ? -14.876 7.102 11.551 1.00 90.00 132 ARG A N 1
ATOM 972 C CA . ARG A 1 132 ? -15.243 5.689 11.367 1.00 90.00 132 ARG A CA 1
ATOM 973 C C . ARG A 1 132 ? -14.549 5.079 10.151 1.00 90.00 132 ARG A C 1
ATOM 975 O O . ARG A 1 132 ? -13.950 4.016 10.274 1.00 90.00 132 ARG A O 1
ATOM 982 N N . GLU A 1 133 ? -14.619 5.753 9.004 1.00 90.88 133 GLU A N 1
ATOM 983 C CA . GLU A 1 133 ? -14.025 5.255 7.760 1.00 90.88 133 GLU A CA 1
ATOM 984 C C . GLU A 1 133 ? -12.509 5.082 7.905 1.00 90.88 133 GLU A C 1
ATOM 986 O O . GLU A 1 133 ? -11.969 4.037 7.564 1.00 90.88 133 GLU A O 1
ATOM 991 N N . GLN A 1 134 ? -11.824 6.056 8.510 1.00 92.62 134 GLN A N 1
ATOM 992 C CA . GLN A 1 134 ? -10.385 5.974 8.778 1.00 92.62 134 GLN A CA 1
ATOM 993 C C . GLN A 1 134 ? -10.012 4.765 9.648 1.00 92.62 134 GLN A C 1
ATOM 995 O O . GLN A 1 134 ? -9.027 4.086 9.361 1.00 92.62 134 GLN A O 1
ATOM 1000 N N . LEU A 1 135 ? -10.798 4.473 10.688 1.00 94.06 135 LEU A N 1
ATOM 1001 C CA . LEU A 1 135 ? -10.572 3.311 11.553 1.00 94.06 135 LEU A CA 1
ATOM 1002 C C . LEU A 1 135 ? -10.796 1.998 10.802 1.00 94.06 135 LEU A C 1
ATOM 1004 O O . LEU A 1 135 ? -10.010 1.066 10.952 1.00 94.06 135 LEU A O 1
ATOM 1008 N N . TYR A 1 136 ? -11.834 1.927 9.970 1.00 95.00 136 TYR A N 1
ATOM 1009 C CA . TYR A 1 136 ? -12.106 0.737 9.171 1.00 95.00 136 TYR A CA 1
ATOM 1010 C C . TYR A 1 136 ? -11.007 0.488 8.127 1.00 95.00 136 TYR A C 1
ATOM 1012 O O . TYR A 1 136 ? -10.519 -0.631 7.998 1.00 95.00 136 TYR A O 1
ATOM 1020 N N . GLN A 1 137 ? -10.538 1.539 7.448 1.00 94.12 137 GLN A N 1
ATOM 1021 C CA . GLN A 1 137 ? -9.409 1.459 6.515 1.00 94.12 137 GLN A CA 1
ATOM 1022 C C . GLN A 1 137 ? -8.110 1.035 7.215 1.00 94.12 137 GLN A C 1
ATOM 1024 O O . GLN A 1 137 ? -7.325 0.257 6.665 1.00 94.12 137 GLN A O 1
ATOM 1029 N N . HIS A 1 138 ? -7.889 1.496 8.449 1.00 94.44 138 HIS A N 1
ATOM 1030 C CA . HIS A 1 138 ? -6.756 1.043 9.252 1.00 94.44 138 HIS A CA 1
ATOM 1031 C C . HIS A 1 138 ? -6.866 -0.452 9.576 1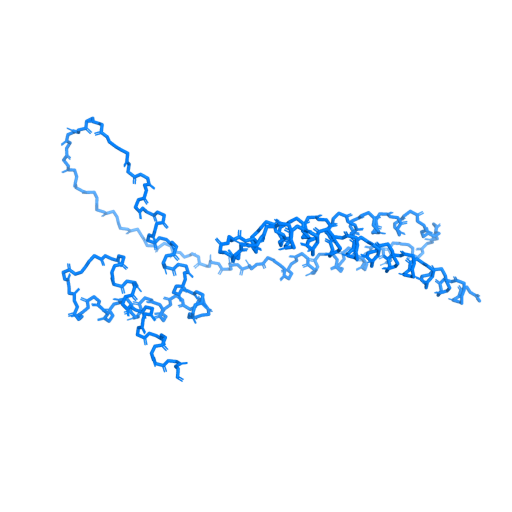.00 94.44 138 HIS A C 1
ATOM 1033 O O . HIS A 1 138 ? -5.911 -1.190 9.336 1.00 94.44 138 HIS A O 1
ATOM 1039 N N . LEU A 1 139 ? -8.039 -0.920 10.020 1.00 95.19 139 LEU A N 1
ATOM 1040 C CA . LEU A 1 139 ? -8.286 -2.344 10.258 1.00 95.19 139 LEU A CA 1
ATOM 1041 C C . LEU A 1 139 ? -8.037 -3.172 8.987 1.00 95.19 139 LEU A C 1
ATOM 1043 O O . LEU A 1 139 ? -7.324 -4.167 9.051 1.00 95.19 139 LEU A O 1
ATOM 1047 N N . LEU A 1 140 ? -8.527 -2.728 7.825 1.00 96.50 140 LEU A N 1
ATOM 1048 C CA . LEU A 1 140 ? -8.255 -3.388 6.543 1.00 96.50 140 LEU A CA 1
ATOM 1049 C C . LEU A 1 140 ? -6.763 -3.420 6.206 1.00 96.50 140 LEU A C 1
ATOM 1051 O O . LEU A 1 140 ? -6.265 -4.405 5.668 1.00 96.50 140 LEU A O 1
ATOM 1055 N N . THR A 1 141 ? -6.018 -2.368 6.529 1.00 94.62 141 THR A N 1
ATOM 1056 C CA . THR A 1 141 ? -4.569 -2.345 6.301 1.00 94.62 141 THR A CA 1
ATOM 1057 C C . THR A 1 141 ? -3.869 -3.419 7.140 1.00 94.62 141 THR A C 1
ATOM 1059 O O . THR A 1 141 ? -3.031 -4.154 6.611 1.00 94.62 141 THR A O 1
ATOM 1062 N N . LEU A 1 142 ? -4.264 -3.577 8.408 1.00 91.81 142 LEU A N 1
ATOM 1063 C CA . LEU A 1 142 ? -3.743 -4.615 9.303 1.00 91.81 142 LEU A CA 1
ATOM 1064 C C . LEU A 1 142 ? -4.108 -6.025 8.813 1.00 91.81 142 LEU A C 1
ATOM 1066 O O . LEU A 1 142 ? -3.249 -6.906 8.750 1.00 91.81 142 LEU A O 1
ATOM 1070 N N . THR A 1 143 ? -5.344 -6.229 8.351 1.00 93.56 143 THR A N 1
ATOM 1071 C CA . THR A 1 143 ? -5.820 -7.526 7.841 1.00 93.56 143 THR A CA 1
ATOM 1072 C C . THR A 1 143 ? -5.404 -7.820 6.396 1.00 93.56 143 THR A C 1
ATOM 1074 O O . THR A 1 143 ? -5.916 -8.759 5.790 1.00 93.56 143 THR A O 1
ATOM 1077 N N . LYS A 1 144 ? -4.474 -7.048 5.812 1.00 93.50 144 LYS A N 1
ATOM 1078 C CA . LYS A 1 144 ? -4.042 -7.184 4.404 1.00 93.50 144 LYS A CA 1
ATOM 1079 C C . LYS A 1 144 ? -5.206 -7.117 3.402 1.00 93.50 144 LYS A C 1
ATOM 1081 O O . LYS A 1 144 ? -5.200 -7.7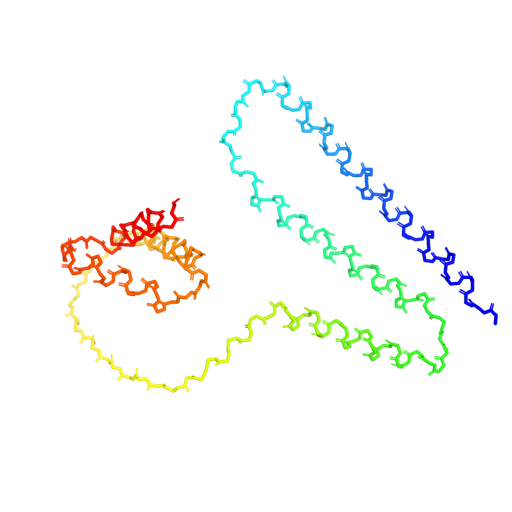99 2.384 1.00 93.50 144 LYS A O 1
ATOM 1086 N N . HIS A 1 145 ? -6.173 -6.253 3.691 1.00 93.00 145 HIS A N 1
ATOM 1087 C CA . HIS A 1 145 ? -7.380 -5.977 2.911 1.00 93.00 145 HIS A CA 1
ATOM 1088 C C . HIS A 1 145 ? -8.349 -7.165 2.830 1.00 93.00 145 HIS A C 1
ATOM 1090 O O . HIS A 1 145 ? -9.261 -7.170 2.001 1.00 93.00 145 HIS A O 1
ATOM 1096 N N . ASP A 1 146 ? -8.198 -8.144 3.725 1.00 95.50 146 ASP A N 1
ATOM 1097 C CA . ASP A 1 146 ? -9.184 -9.197 3.920 1.00 95.50 146 ASP A CA 1
ATOM 1098 C C . ASP A 1 146 ? -10.404 -8.621 4.657 1.00 95.50 146 ASP A C 1
ATOM 1100 O O . ASP A 1 146 ? -10.380 -8.380 5.873 1.00 95.50 146 ASP A O 1
ATOM 1104 N N . LYS A 1 147 ? -11.461 -8.356 3.880 1.00 94.88 147 LYS A N 1
ATOM 1105 C CA . LYS A 1 147 ? -12.735 -7.815 4.371 1.00 94.88 147 LYS A CA 1
ATOM 1106 C C . LYS A 1 147 ? -13.490 -8.829 5.225 1.00 94.88 147 LYS A C 1
ATOM 1108 O O . LYS A 1 147 ? -14.111 -8.434 6.209 1.00 94.88 147 LYS A O 1
ATOM 1113 N N . ASP A 1 148 ? -13.410 -10.115 4.887 1.00 95.69 148 ASP A N 1
ATOM 1114 C CA . ASP A 1 148 ? -14.111 -11.168 5.622 1.00 95.69 148 ASP A CA 1
ATOM 1115 C C . ASP A 1 148 ? -13.516 -11.327 7.021 1.00 95.69 148 ASP A C 1
ATOM 1117 O O . ASP A 1 148 ? -14.243 -11.470 8.008 1.00 95.69 148 ASP A O 1
ATOM 1121 N N . LEU A 1 149 ? -12.188 -11.265 7.128 1.00 95.12 149 LEU A N 1
ATOM 1122 C CA . LEU A 1 149 ? -11.503 -11.308 8.414 1.00 95.12 149 LEU A CA 1
ATOM 1123 C C . LEU A 1 149 ? -11.794 -10.056 9.253 1.00 95.12 149 LEU A C 1
ATOM 1125 O O . LEU A 1 149 ? -12.076 -10.181 10.446 1.00 95.12 149 LEU A O 1
ATOM 1129 N N . ALA A 1 150 ? -11.789 -8.869 8.638 1.00 95.25 150 ALA A N 1
ATOM 1130 C CA . ALA A 1 150 ? -12.131 -7.622 9.320 1.00 95.25 150 ALA A CA 1
ATOM 1131 C C . ALA A 1 150 ? -13.572 -7.636 9.868 1.00 95.25 150 ALA A C 1
ATOM 1133 O O . ALA A 1 150 ? -13.784 -7.323 11.041 1.00 95.25 150 ALA A O 1
ATOM 1134 N N . GLU A 1 151 ? -14.553 -8.072 9.071 1.00 95.62 151 GLU A N 1
ATOM 1135 C CA . GLU A 1 151 ? -15.951 -8.165 9.511 1.00 95.62 151 GLU A CA 1
ATOM 1136 C C . GLU A 1 151 ? -16.117 -9.198 10.634 1.00 95.62 151 GLU A C 1
ATOM 1138 O O . GLU A 1 151 ? -16.827 -8.949 11.607 1.00 95.62 151 GLU A O 1
ATOM 1143 N N . ARG A 1 152 ? -15.404 -10.333 10.574 1.00 96.06 152 ARG A N 1
ATOM 1144 C CA . ARG A 1 152 ? -15.409 -11.334 11.657 1.00 96.06 152 ARG A CA 1
ATOM 1145 C C . ARG A 1 152 ? -14.883 -10.772 12.978 1.00 96.06 152 ARG A C 1
ATOM 1147 O O . ARG A 1 152 ? -15.431 -11.114 14.026 1.00 96.06 152 ARG A O 1
ATOM 1154 N N . LEU A 1 153 ? -13.852 -9.925 12.944 1.00 95.44 153 LEU A N 1
ATOM 1155 C CA . LEU A 1 153 ? -13.320 -9.264 14.141 1.00 95.44 153 LEU A CA 1
ATOM 1156 C C . LEU A 1 153 ? -14.327 -8.268 14.726 1.00 95.44 153 LEU A C 1
ATOM 1158 O O . LEU A 1 153 ? -14.561 -8.263 15.936 1.00 95.44 153 LEU A O 1
ATOM 1162 N N . ILE A 1 154 ? -14.974 -7.473 13.872 1.00 95.88 154 ILE A N 1
ATOM 1163 C CA . ILE A 1 154 ? -16.009 -6.520 14.294 1.00 95.88 154 ILE A CA 1
ATOM 1164 C C . ILE A 1 154 ? -17.218 -7.262 14.878 1.00 95.88 154 ILE A C 1
ATOM 1166 O O . ILE A 1 154 ? -17.716 -6.892 15.940 1.00 95.88 154 ILE A O 1
ATOM 1170 N N . GLU A 1 155 ? -17.666 -8.339 14.234 1.00 96.38 155 GLU A N 1
ATOM 1171 C CA . GLU A 1 155 ? -18.794 -9.157 14.686 1.00 96.38 155 GLU A CA 1
ATOM 1172 C C . GLU A 1 155 ? -18.491 -9.856 16.021 1.00 96.38 155 GLU A C 1
ATOM 1174 O O . GLU A 1 155 ? -19.363 -9.982 16.885 1.00 96.38 155 GLU A O 1
ATOM 1179 N N . TYR A 1 156 ? -17.241 -10.272 16.233 1.00 95.88 156 TYR A N 1
ATOM 1180 C CA . TYR A 1 156 ? -16.802 -10.791 17.523 1.00 95.88 156 TYR A CA 1
ATOM 1181 C C . TYR A 1 156 ? -16.938 -9.727 18.627 1.00 95.88 156 TYR A C 1
ATOM 1183 O O . TYR A 1 156 ? -17.519 -9.998 19.684 1.00 95.88 156 TYR A O 1
ATOM 1191 N N . GLU A 1 157 ? -16.448 -8.507 18.392 1.00 96.12 157 GLU A N 1
ATOM 1192 C CA . GLU A 1 157 ? -16.559 -7.425 19.375 1.00 96.12 157 GLU A CA 1
ATOM 1193 C C . GLU A 1 157 ? -18.016 -6.982 19.572 1.00 96.12 157 GLU A C 1
ATOM 1195 O O . GLU A 1 157 ? -18.416 -6.694 20.701 1.00 96.12 157 GLU A O 1
ATOM 1200 N N . ARG A 1 158 ? -18.849 -7.036 18.524 1.00 95.81 158 ARG A N 1
ATOM 1201 C CA . ARG A 1 158 ? -20.296 -6.782 18.604 1.00 95.81 158 ARG A CA 1
ATOM 1202 C C . ARG A 1 158 ? -20.986 -7.775 19.543 1.00 95.81 158 ARG A C 1
ATOM 1204 O O . ARG A 1 158 ? -21.812 -7.373 20.358 1.00 95.81 158 ARG A O 1
ATOM 1211 N N . LYS A 1 159 ? -20.611 -9.059 19.492 1.00 95.44 159 LYS A N 1
ATOM 1212 C CA . LYS A 1 159 ? -21.120 -10.093 20.416 1.00 95.44 159 LYS A CA 1
ATOM 1213 C C . LYS A 1 159 ? -20.651 -9.879 21.853 1.00 95.44 159 LYS A C 1
ATOM 1215 O O . LYS A 1 159 ? -21.397 -10.154 22.789 1.00 95.44 159 LYS A O 1
ATOM 1220 N N . ARG A 1 160 ? -19.421 -9.398 22.037 1.00 93.88 160 ARG A N 1
ATOM 1221 C CA . ARG A 1 160 ? -18.832 -9.158 23.361 1.00 93.88 160 ARG A CA 1
ATOM 1222 C C . ARG A 1 160 ? -19.379 -7.894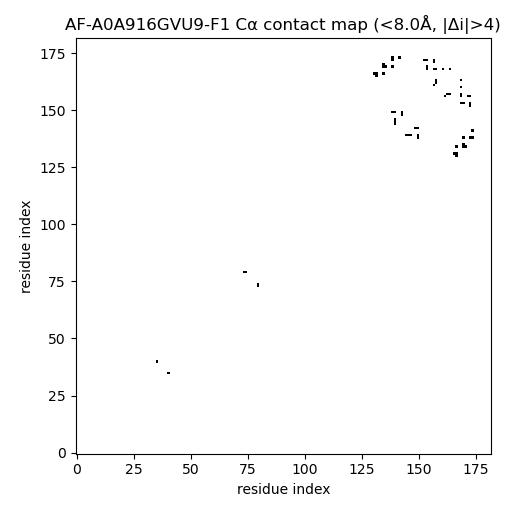 24.029 1.00 93.88 160 ARG A C 1
ATOM 1224 O O . ARG A 1 160 ? -19.598 -7.893 25.239 1.00 93.88 160 ARG A O 1
ATOM 1231 N N . LYS A 1 161 ? -19.582 -6.825 23.258 1.00 94.06 161 LYS A N 1
ATOM 1232 C CA . LYS A 1 161 ? -20.089 -5.524 23.711 1.00 94.06 161 LYS A CA 1
ATOM 1233 C C . LYS A 1 161 ? -21.206 -5.035 22.773 1.00 94.06 161 LYS A C 1
ATOM 1235 O O . LYS A 1 161 ? -20.973 -4.146 21.957 1.00 94.06 161 LYS A O 1
ATOM 1240 N N . PRO A 1 162 ? -22.443 -5.541 22.922 1.00 90.62 162 PRO A N 1
ATOM 1241 C CA . PRO A 1 162 ? -23.545 -5.196 22.017 1.00 90.62 162 PRO A CA 1
ATOM 1242 C C . PRO A 1 162 ? -23.974 -3.722 22.079 1.00 90.62 162 PRO A C 1
ATOM 1244 O O . PRO A 1 162 ? -24.573 -3.224 21.134 1.00 90.62 162 PRO A O 1
ATOM 1247 N N . ASN A 1 163 ? -23.654 -3.015 23.169 1.00 92.50 163 ASN A N 1
ATOM 1248 C CA . ASN A 1 163 ? -24.013 -1.604 23.363 1.00 92.50 163 ASN A CA 1
ATOM 1249 C C . ASN A 1 163 ? -22.914 -0.621 22.918 1.00 92.50 163 ASN A C 1
ATOM 1251 O O . ASN A 1 163 ? -23.093 0.588 23.065 1.00 92.50 163 ASN A O 1
ATOM 1255 N N . ALA A 1 164 ? -21.764 -1.113 22.446 1.00 91.19 164 ALA A N 1
ATOM 1256 C CA . ALA A 1 164 ? -20.665 -0.250 22.029 1.00 91.19 164 ALA A CA 1
ATOM 1257 C C . ALA A 1 164 ? -20.979 0.434 20.693 1.00 91.19 164 ALA A C 1
ATOM 1259 O O . ALA A 1 164 ? -21.645 -0.127 19.819 1.00 91.19 164 ALA A O 1
ATOM 1260 N N . SER A 1 165 ? -20.479 1.658 20.529 1.00 92.31 165 SER A N 1
ATOM 1261 C CA . SER A 1 165 ? -20.581 2.349 19.242 1.00 92.31 165 SER A CA 1
ATOM 1262 C C . SER A 1 165 ? -19.758 1.623 18.177 1.00 92.31 165 SER A C 1
ATOM 1264 O O . SER A 1 165 ? -18.745 1.003 18.485 1.00 92.31 165 SER A O 1
ATOM 1266 N N . GLU A 1 166 ? -20.153 1.719 16.909 1.00 89.88 166 GLU A N 1
ATOM 1267 C CA . GLU A 1 166 ? -19.446 1.023 15.829 1.00 89.88 166 GLU A CA 1
ATOM 1268 C C . GLU A 1 166 ? -17.961 1.416 15.725 1.00 89.88 166 GLU A C 1
ATOM 1270 O O . GLU A 1 166 ? -17.101 0.566 15.520 1.00 89.88 166 GLU A O 1
ATOM 1275 N N . GLU A 1 167 ? -17.637 2.689 15.958 1.00 93.25 167 GLU A N 1
ATOM 1276 C CA . GLU A 1 167 ? -16.248 3.164 16.038 1.00 93.25 167 GLU A CA 1
ATOM 1277 C C . GLU A 1 167 ? -15.459 2.473 17.155 1.00 93.25 167 GLU A C 1
ATOM 1279 O O . GLU A 1 167 ? -14.287 2.142 16.990 1.00 93.25 167 GLU A O 1
ATOM 1284 N N . GLU A 1 168 ? -16.100 2.254 18.301 1.00 94.12 168 GLU A N 1
ATOM 1285 C CA . GLU A 1 168 ? -15.501 1.571 19.444 1.00 94.12 168 GLU A CA 1
ATOM 1286 C C . GLU A 1 168 ? -15.330 0.072 19.174 1.00 94.12 168 GLU A C 1
ATOM 1288 O O . GLU A 1 168 ? -14.318 -0.502 19.568 1.00 94.12 168 GLU A O 1
ATOM 1293 N N . LEU A 1 169 ? -16.262 -0.552 18.445 1.00 95.69 169 LEU A N 1
ATOM 1294 C CA . LEU A 1 169 ? -16.123 -1.935 17.984 1.00 95.69 169 LEU A CA 1
ATOM 1295 C C . LEU A 1 169 ? -14.904 -2.098 17.069 1.00 95.69 169 LEU A C 1
ATOM 1297 O O . LEU A 1 169 ? -14.102 -3.003 17.288 1.00 95.69 169 LEU A O 1
ATOM 1301 N N . ILE A 1 170 ? -14.723 -1.195 16.098 1.00 95.62 170 ILE A N 1
ATOM 1302 C CA . ILE A 1 170 ? -13.576 -1.226 15.177 1.00 95.62 170 ILE A CA 1
ATOM 1303 C C . ILE A 1 170 ? -12.263 -0.989 15.938 1.00 95.62 170 ILE A C 1
ATOM 1305 O O . ILE A 1 170 ? -11.287 -1.697 15.706 1.00 95.62 170 ILE A O 1
ATOM 1309 N N . LYS A 1 171 ? -12.231 -0.046 16.890 1.00 95.75 171 LYS A N 1
ATOM 1310 C CA . LYS A 1 171 ? -11.045 0.182 17.737 1.00 95.75 171 LYS A CA 1
ATOM 1311 C C . LYS A 1 171 ? -10.673 -1.046 18.567 1.00 95.75 171 LYS A C 1
ATOM 1313 O O . LYS A 1 171 ? -9.509 -1.430 18.569 1.00 95.75 171 LYS A O 1
ATOM 1318 N N . ASN A 1 172 ? -11.648 -1.673 19.226 1.00 96.00 172 ASN A N 1
ATOM 1319 C CA . ASN A 1 172 ? -11.411 -2.881 20.022 1.00 96.00 172 ASN A CA 1
ATOM 1320 C C . ASN A 1 172 ? -10.934 -4.048 19.135 1.00 96.00 172 ASN A C 1
ATOM 1322 O O . ASN A 1 172 ? -10.080 -4.829 19.550 1.00 96.00 172 ASN A O 1
ATOM 1326 N N . ALA A 1 173 ? -11.457 -4.151 17.908 1.00 96.56 173 ALA A N 1
ATOM 1327 C CA . ALA A 1 173 ? -11.021 -5.143 16.930 1.00 96.56 173 ALA A CA 1
ATOM 1328 C C . ALA A 1 173 ? -9.551 -4.941 16.515 1.00 96.56 173 ALA A C 1
ATOM 1330 O O . ALA A 1 173 ? -8.804 -5.917 16.458 1.00 96.56 173 ALA A O 1
ATOM 1331 N N . ILE A 1 174 ? -9.130 -3.690 16.278 1.00 96.19 174 ILE A N 1
ATOM 1332 C CA . ILE A 1 174 ? -7.730 -3.336 15.983 1.00 96.19 174 ILE A CA 1
ATOM 1333 C C . ILE A 1 174 ? -6.820 -3.711 17.155 1.00 96.19 174 ILE A C 1
ATOM 1335 O O . ILE A 1 174 ? -5.862 -4.453 16.961 1.00 96.19 174 ILE A O 1
ATOM 1339 N N . GLU A 1 175 ? -7.145 -3.249 18.367 1.00 95.75 175 GLU A N 1
ATOM 1340 C CA . GLU A 1 175 ? -6.341 -3.503 19.572 1.00 95.75 175 GLU A CA 1
ATOM 1341 C C . GLU A 1 175 ? -6.134 -5.003 19.794 1.00 95.75 175 GLU A C 1
ATOM 1343 O O . GLU A 1 175 ? -5.030 -5.463 20.083 1.00 95.75 175 GLU A O 1
ATOM 1348 N N . ARG A 1 176 ? -7.190 -5.795 19.604 1.00 94.31 176 ARG A N 1
ATOM 1349 C CA . ARG A 1 176 ? -7.100 -7.242 19.745 1.00 94.31 176 ARG A CA 1
ATOM 1350 C C . ARG A 1 176 ? -6.237 -7.890 18.669 1.00 94.31 176 ARG A C 1
ATOM 1352 O O . ARG A 1 176 ? -5.429 -8.752 18.994 1.00 94.31 176 ARG A O 1
ATOM 1359 N N . TRP A 1 177 ? -6.409 -7.494 17.412 1.00 95.06 177 TRP A N 1
ATOM 1360 C CA . TRP A 1 177 ? -5.586 -8.020 16.329 1.00 95.06 177 TRP A CA 1
ATOM 1361 C C . TRP A 1 177 ? -4.102 -7.706 16.559 1.00 95.06 177 TRP A C 1
ATOM 1363 O O . TRP A 1 177 ? -3.252 -8.571 16.364 1.00 95.06 177 TRP A O 1
ATOM 1373 N N . GLU A 1 178 ? -3.791 -6.495 17.030 1.00 94.19 178 GLU A N 1
ATOM 1374 C CA . GLU A 1 178 ? -2.429 -6.095 17.391 1.00 94.19 178 GLU A CA 1
ATOM 1375 C C . GLU A 1 178 ? -1.868 -6.935 18.542 1.00 94.19 178 GLU A C 1
ATOM 1377 O O . GLU A 1 178 ? -0.706 -7.322 18.483 1.00 94.19 178 GLU A O 1
ATOM 1382 N N . LEU A 1 179 ? -2.676 -7.247 19.560 1.00 94.12 179 LEU A N 1
ATOM 1383 C CA . LEU A 1 179 ? -2.276 -8.123 20.666 1.00 94.12 179 LEU A CA 1
ATOM 1384 C C . LEU A 1 179 ? -2.024 -9.566 20.213 1.00 94.12 179 LEU A C 1
ATOM 1386 O O . LEU A 1 179 ? -1.062 -10.178 20.667 1.00 94.12 179 LEU A O 1
ATOM 1390 N N . ASP A 1 180 ? -2.868 -10.097 19.327 1.00 92.06 180 ASP A N 1
ATOM 1391 C CA . ASP A 1 180 ? -2.757 -11.472 18.826 1.00 92.06 180 ASP A CA 1
ATOM 1392 C C . ASP A 1 180 ? -1.565 -11.642 17.858 1.00 92.06 180 ASP A C 1
ATOM 1394 O O . ASP A 1 180 ? -1.069 -12.755 17.675 1.00 92.06 180 ASP A O 1
ATOM 1398 N N . ASN A 1 181 ? -1.096 -10.552 17.238 1.00 89.19 181 ASN A N 1
ATOM 1399 C CA . ASN A 1 181 ? -0.046 -10.555 16.213 1.00 89.19 181 ASN A CA 1
ATOM 1400 C C . ASN A 1 181 ? 1.314 -9.999 16.702 1.00 89.19 181 ASN A C 1
ATOM 1402 O O . ASN A 1 181 ? 2.172 -9.660 15.881 1.00 89.19 181 ASN A O 1
ATOM 1406 N N . ARG A 1 182 ? 1.511 -9.884 18.020 1.00 79.38 182 ARG A N 1
ATOM 1407 C CA . ARG A 1 182 ? 2.729 -9.366 18.666 1.00 79.38 182 ARG A CA 1
ATOM 1408 C C . ARG A 1 182 ? 3.501 -10.460 19.392 1.00 79.38 182 ARG A C 1
ATOM 1410 O O . ARG A 1 182 ? 4.749 -10.376 19.365 1.00 79.38 182 ARG A O 1
#

pLDDT: mean 70.45, std 17.9, range [35.5, 96.56]

Radius of gyration: 26.92 Å; Cα contacts (8 Å, |Δi|>4): 34; chains: 1; bounding box: 69×38×65 Å

Solvent-accessible surface area (backbone atoms only — not comparable to full-atom values): 11130 Å² total; per-residue (Å²): 136,64,66,67,63,54,54,53,53,52,50,52,54,50,52,52,52,51,51,53,54,50,53,53,53,56,55,49,53,56,53,50,54,54,50,53,69,74,43,90,60,85,84,88,65,94,59,72,70,65,50,54,55,51,52,49,54,53,50,51,51,54,51,53,52,51,51,52,50,53,67,70,68,56,76,95,49,94,67,47,62,63,51,51,52,52,50,50,49,51,51,51,52,55,54,54,73,69,49,82,79,77,80,74,82,76,78,86,86,89,78,90,81,88,83,88,84,89,87,83,88,88,82,90,77,73,74,61,60,55,58,41,50,53,49,51,52,49,40,26,60,74,51,74,63,35,60,69,61,45,50,51,38,32,52,51,37,39,72,74,41,73,87,56,54,71,59,55,26,46,50,54,31,42,56,48,52,54,63,78,74,108

Mean predicted aligned error: 21.16 Å

Foldseek 3Di:
DCVVVVVVVVVVVVVVVVVVVVVVVVVVVVVVVVVCVVPVDDDPDDPVPVVVVVVVVVVVVVVVVVVVVVVVPDDPDPCVVVVVVVVVVVVVVVVVVVDPPPPPPDDDDDDDDDDDDDDDDDDDDPPPVVLQVVLLVVLCVLVVNPPVVLVVLLVVLCVVCVPDDSSVSSVVSVVVSVVVVD